Protein AF-A0A3B0JK10-F1 (afdb_monomer_lite)

Secondary structure (DSSP, 8-state):
--HHHHHHHHHHHHHHHHHHHHHS-GGG-HHHHHHHHHHHTT-----HHHHHHHHHHHHHHHHHHHHHHHHHHHHHHHHHHHHHHHHHHHIIIIISSSGGG-THHHHHHHHHHHHHHHHHHHHHHHHHTTS-HHHHHHHHHHHHHHHHHHHTTSTT-HHHHHHHHHHHHHHHHHHHHHHHHHHHHHTTHHHHHHHHHTT-S---HHHHHHHHHHHHHHHH-GGGGS-GGGGG-S-HHHHHHHHHHHHHHHHHHHHHHHHHHH-GGG--S-HHHH--S-HHHHHHHHHH-

Structure (mmCIF, N/CA/C/O backbone):
data_AF-A0A3B0JK10-F1
#
_entry.id   AF-A0A3B0JK10-F1
#
loop_
_atom_site.group_PDB
_atom_site.id
_atom_site.type_symbol
_atom_site.label_atom_id
_atom_site.label_alt_id
_atom_site.label_comp_id
_atom_site.label_asym_id
_atom_site.label_entity_id
_atom_site.label_seq_id
_atom_site.pdbx_PDB_ins_code
_atom_site.Cartn_x
_atom_site.Cartn_y
_atom_site.Cartn_z
_atom_site.occupancy
_atom_site.B_iso_or_equiv
_atom_site.auth_seq_id
_atom_site.auth_comp_id
_atom_site.auth_asym_id
_atom_site.auth_atom_id
_atom_site.pdbx_PDB_model_num
ATOM 1 N N . MET A 1 1 ? -22.246 41.462 41.207 1.00 49.06 1 MET A N 1
ATOM 2 C CA . MET A 1 1 ? -21.520 40.190 41.426 1.00 49.06 1 MET A CA 1
ATOM 3 C C . MET A 1 1 ? -21.422 39.296 40.184 1.00 49.06 1 MET A C 1
ATOM 5 O O . MET A 1 1 ? -20.502 38.501 40.142 1.00 49.06 1 MET A O 1
ATOM 9 N N . SER A 1 2 ? -22.276 39.442 39.158 1.00 54.69 2 SER A N 1
ATOM 10 C CA . SER A 1 2 ? -22.297 38.534 37.989 1.00 54.69 2 SER A CA 1
ATOM 11 C C . SER A 1 2 ? -21.191 38.748 36.936 1.00 54.69 2 SER A C 1
ATOM 13 O O . SER A 1 2 ? -20.886 37.831 36.192 1.00 54.69 2 SER A O 1
ATOM 15 N N . VAL A 1 3 ? -20.583 39.939 36.849 1.00 51.31 3 VAL A N 1
ATOM 16 C CA . VAL A 1 3 ? -19.670 40.301 35.735 1.00 51.31 3 VAL A CA 1
ATOM 17 C C . VAL A 1 3 ? -18.208 39.910 36.004 1.00 51.31 3 VAL A C 1
ATOM 19 O O . VAL A 1 3 ? -17.431 39.684 35.083 1.00 51.31 3 VAL A O 1
ATOM 22 N N . THR A 1 4 ? -17.811 39.814 37.274 1.00 49.91 4 THR A N 1
ATOM 23 C CA . THR A 1 4 ? -16.455 39.410 37.687 1.00 49.91 4 THR A CA 1
ATOM 24 C C . THR A 1 4 ? -16.237 37.899 37.642 1.00 49.91 4 THR A C 1
ATOM 26 O O . THR A 1 4 ? -15.095 37.462 37.562 1.00 49.91 4 THR A O 1
ATOM 29 N N . GLN A 1 5 ? -17.310 37.106 37.674 1.00 52.91 5 GLN A N 1
ATOM 30 C CA . GLN A 1 5 ? -17.244 35.643 37.639 1.00 52.91 5 GLN A CA 1
ATOM 31 C C . GLN A 1 5 ? -17.103 35.126 36.195 1.00 52.91 5 GLN A C 1
ATOM 33 O O . GLN A 1 5 ? -16.261 34.275 35.936 1.00 52.91 5 GLN A O 1
ATOM 38 N N . ASP A 1 6 ? -17.800 35.761 35.248 1.00 53.97 6 ASP A N 1
ATOM 39 C CA . ASP A 1 6 ? -17.765 35.452 33.808 1.00 53.97 6 ASP A CA 1
ATOM 40 C C . ASP A 1 6 ? -16.387 35.745 33.167 1.00 53.97 6 ASP A C 1
ATOM 42 O O . ASP A 1 6 ? -15.836 34.950 32.409 1.00 53.97 6 ASP A O 1
ATOM 46 N N . LYS A 1 7 ? -15.733 36.847 33.574 1.00 56.00 7 LYS A N 1
ATOM 47 C CA . LYS A 1 7 ? -14.361 37.169 33.126 1.00 56.00 7 LYS A CA 1
ATOM 48 C C . LYS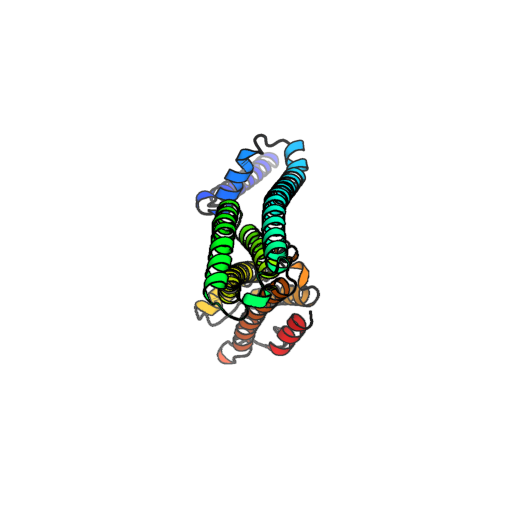 A 1 7 ? -13.311 36.167 33.611 1.00 56.00 7 LYS A C 1
ATOM 50 O O . LYS A 1 7 ? -12.331 35.935 32.909 1.00 56.00 7 LYS A O 1
ATOM 55 N N . ASN A 1 8 ? -13.505 35.594 34.798 1.00 59.00 8 ASN A N 1
ATOM 56 C CA . ASN A 1 8 ? -12.578 34.614 35.364 1.00 59.00 8 ASN A CA 1
ATOM 57 C C . ASN A 1 8 ? -12.701 33.257 34.657 1.00 59.00 8 ASN A C 1
ATOM 59 O O . ASN A 1 8 ? -11.689 32.601 34.429 1.00 59.00 8 ASN A O 1
ATOM 63 N N . GLU A 1 9 ? -13.913 32.861 34.261 1.00 65.81 9 GLU A N 1
ATOM 64 C CA . GLU A 1 9 ? -14.139 31.635 33.487 1.00 65.81 9 GLU A CA 1
ATOM 65 C C . GLU A 1 9 ? -13.559 31.725 32.072 1.00 65.81 9 GLU A C 1
ATOM 67 O O . GLU A 1 9 ? -12.925 30.777 31.606 1.00 65.81 9 GLU A O 1
ATOM 72 N N . ASP A 1 10 ? -13.702 32.869 31.396 1.00 64.38 10 ASP A N 1
ATOM 73 C CA . ASP A 1 10 ? -13.108 33.076 30.071 1.00 64.38 10 ASP A CA 1
ATOM 74 C C . ASP A 1 10 ? -11.574 33.113 30.124 1.00 64.38 10 ASP A C 1
ATOM 76 O O . ASP A 1 10 ? -10.906 32.529 29.264 1.00 64.38 10 ASP A O 1
ATOM 80 N N . GLN A 1 11 ? -11.006 33.739 31.158 1.00 71.88 11 GLN A N 1
ATOM 81 C CA . GLN A 1 11 ? -9.561 33.777 31.367 1.00 71.88 11 GLN A CA 1
ATOM 82 C C . GLN A 1 11 ? -9.004 32.374 31.639 1.00 71.88 11 GLN A C 1
ATOM 84 O O . GLN A 1 11 ? -8.006 31.986 31.034 1.00 71.88 11 GLN A O 1
ATOM 89 N N . ASP A 1 12 ? -9.696 31.571 32.446 1.00 76.19 12 ASP A N 1
ATOM 90 C CA . ASP A 1 12 ? -9.315 30.186 32.724 1.00 76.19 12 ASP A CA 1
ATOM 91 C C . ASP A 1 12 ? -9.493 29.280 31.484 1.00 76.19 12 ASP A C 1
ATOM 93 O O . ASP A 1 12 ? -8.664 28.414 31.193 1.00 76.19 12 ASP A O 1
ATOM 97 N N . ARG A 1 13 ? -10.512 29.531 30.649 1.00 75.12 13 ARG A N 1
ATOM 98 C CA . ARG A 1 13 ? -10.709 28.817 29.374 1.00 75.12 13 ARG A CA 1
ATOM 99 C C . ARG A 1 13 ? -9.608 29.126 28.358 1.00 75.12 13 ARG A C 1
ATOM 101 O O . ARG A 1 13 ? -9.176 28.222 27.636 1.00 75.12 13 ARG A O 1
ATOM 108 N N . ILE A 1 14 ? -9.153 30.378 28.292 1.00 78.62 14 ILE A N 1
ATOM 109 C CA . ILE A 1 14 ? -8.019 30.785 27.452 1.00 78.62 14 ILE A CA 1
ATOM 110 C C . ILE A 1 14 ? -6.730 30.160 27.984 1.00 78.62 14 ILE A C 1
ATOM 112 O O . ILE A 1 14 ? -6.007 29.545 27.203 1.00 78.62 14 ILE A O 1
ATOM 116 N N . GLN A 1 15 ? -6.487 30.216 29.296 1.00 77.19 15 GLN A N 1
ATOM 117 C CA . GLN A 1 15 ? -5.298 29.637 29.924 1.00 77.19 15 GLN A CA 1
ATOM 118 C C . GLN A 1 15 ? -5.185 28.131 29.644 1.00 77.19 15 GLN A C 1
ATOM 120 O O . GLN A 1 15 ? -4.131 27.650 29.236 1.00 77.19 15 GLN A O 1
ATOM 125 N N . ARG A 1 16 ? -6.295 27.388 29.761 1.00 75.94 16 ARG A N 1
ATOM 126 C CA . ARG A 1 16 ? -6.345 25.953 29.432 1.00 75.94 16 ARG A CA 1
ATOM 127 C C . ARG A 1 16 ? -6.085 25.678 27.953 1.00 75.94 16 ARG A C 1
ATOM 129 O O . ARG A 1 16 ? -5.409 24.708 27.632 1.00 75.94 16 ARG A O 1
ATOM 136 N N . ARG A 1 17 ? -6.602 26.509 27.038 1.00 70.44 17 ARG A N 1
ATOM 137 C CA . ARG A 1 17 ? -6.331 26.366 25.594 1.00 70.44 17 ARG A CA 1
ATOM 138 C C . ARG A 1 17 ? -4.876 26.670 25.258 1.00 70.44 17 ARG A C 1
ATOM 140 O O . ARG A 1 17 ? -4.293 25.940 24.470 1.00 70.44 17 ARG A O 1
ATOM 147 N N . VAL A 1 18 ? -4.296 27.703 25.866 1.00 73.62 18 VAL A N 1
ATOM 148 C CA . VAL A 1 18 ? -2.887 28.074 25.683 1.00 73.62 18 VAL A CA 1
ATOM 149 C C . VAL A 1 18 ? -1.972 26.980 26.224 1.00 73.62 18 VAL A 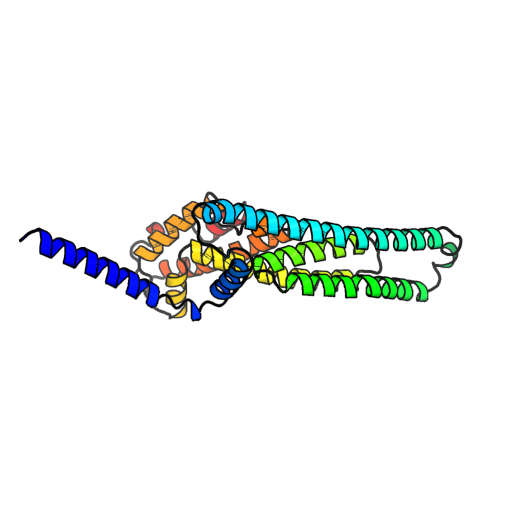C 1
ATOM 151 O O . VAL A 1 18 ? -1.100 26.530 25.492 1.00 73.62 18 VAL A O 1
ATOM 154 N N . ASN A 1 19 ? -2.223 26.475 27.434 1.00 74.50 19 ASN A N 1
ATOM 155 C CA . ASN A 1 19 ? -1.450 25.365 27.997 1.00 74.50 19 ASN A CA 1
ATOM 156 C C . ASN A 1 19 ? -1.573 24.104 27.140 1.00 74.50 19 ASN A C 1
ATOM 158 O O . ASN A 1 19 ? -0.565 23.487 26.834 1.00 74.50 19 ASN A O 1
ATOM 162 N N . LYS A 1 20 ? -2.774 23.783 26.647 1.00 73.19 20 LYS A N 1
ATOM 163 C CA . LYS A 1 20 ? -2.975 22.644 25.743 1.00 73.19 20 LYS A CA 1
ATOM 164 C C . LYS A 1 20 ? -2.231 22.806 24.414 1.00 73.19 20 LYS A C 1
ATOM 166 O O . LYS A 1 20 ? -1.740 21.823 23.881 1.00 73.19 20 LYS A O 1
ATOM 171 N N . ILE A 1 21 ? -2.139 24.031 23.890 1.00 66.44 21 ILE A N 1
ATOM 172 C CA . ILE A 1 21 ? -1.367 24.341 22.678 1.00 66.44 21 ILE A CA 1
ATOM 173 C C . ILE A 1 21 ? 0.138 24.221 22.953 1.00 66.44 21 ILE A C 1
ATOM 175 O O . ILE A 1 21 ? 0.834 23.613 22.148 1.00 66.44 21 ILE A O 1
ATOM 179 N N . LEU A 1 22 ? 0.622 24.728 24.090 1.00 60.81 22 LEU A N 1
ATOM 180 C CA . LEU A 1 22 ? 2.026 24.637 24.514 1.00 60.81 22 LEU A CA 1
ATOM 181 C C . LEU A 1 22 ? 2.457 23.198 24.854 1.00 60.81 22 LEU A C 1
ATOM 183 O O . LEU A 1 22 ? 3.610 22.839 24.645 1.00 60.81 22 LEU A O 1
ATOM 187 N N . GLU A 1 23 ? 1.536 22.365 25.343 1.00 65.94 23 GLU A N 1
ATOM 188 C CA . GLU A 1 23 ? 1.738 20.927 25.576 1.00 65.94 23 GLU A CA 1
ATOM 189 C C . GLU A 1 23 ? 1.726 20.107 24.277 1.00 65.94 23 GLU A C 1
ATOM 191 O O . GLU A 1 23 ? 2.206 18.970 24.262 1.00 65.94 23 GLU A O 1
ATOM 196 N N . THR A 1 24 ? 1.219 20.666 23.170 1.00 63.12 24 THR A N 1
ATOM 197 C CA . THR A 1 24 ? 1.371 20.054 21.845 1.00 63.12 24 THR A CA 1
ATOM 198 C C . THR A 1 24 ? 2.846 20.137 21.477 1.00 63.12 24 THR A C 1
ATOM 200 O O . THR A 1 24 ? 3.344 21.188 21.079 1.00 63.12 24 THR A O 1
ATOM 203 N N . ARG A 1 25 ? 3.569 19.027 21.637 1.00 60.28 25 ARG A N 1
ATOM 204 C CA . ARG A 1 25 ? 4.996 18.903 21.311 1.00 60.28 25 ARG A CA 1
ATOM 205 C C . ARG A 1 25 ? 5.210 18.909 19.790 1.00 60.28 25 ARG A C 1
ATOM 207 O O . ARG A 1 25 ? 5.678 17.925 19.223 1.00 60.28 25 ARG A O 1
ATOM 214 N N . LEU A 1 26 ? 4.873 20.018 19.133 1.00 57.88 26 LEU A N 1
ATOM 215 C CA . LEU A 1 26 ? 5.039 20.240 17.691 1.00 57.88 26 LEU A CA 1
ATOM 216 C C . LEU A 1 26 ? 6.506 20.099 17.255 1.00 57.88 26 LEU A C 1
ATOM 218 O O . LEU A 1 26 ? 6.782 19.759 16.116 1.00 57.88 26 LEU A O 1
ATOM 222 N N . GLU A 1 27 ? 7.445 20.302 18.180 1.00 60.62 27 GLU A N 1
ATOM 223 C CA . GLU A 1 27 ? 8.883 20.112 17.965 1.00 60.62 27 GLU A CA 1
ATOM 224 C C . GLU A 1 27 ? 9.296 18.634 17.850 1.00 60.62 27 GLU A C 1
ATOM 226 O O . GLU A 1 27 ? 10.363 18.334 17.324 1.00 60.62 27 GLU A O 1
ATOM 231 N N . SER A 1 28 ? 8.476 17.705 18.357 1.00 61.19 28 SER A N 1
ATOM 232 C CA . SER A 1 28 ? 8.766 16.262 18.318 1.00 61.19 28 SER A CA 1
ATOM 233 C C . SER A 1 28 ? 8.169 15.544 17.109 1.00 61.19 28 SER A C 1
ATOM 235 O O . SER A 1 28 ? 8.511 14.390 16.863 1.00 61.19 28 SER A O 1
ATOM 237 N N . ASP A 1 29 ? 7.299 16.221 16.359 1.00 71.81 29 ASP A N 1
ATOM 238 C CA . ASP A 1 29 ? 6.626 15.674 15.188 1.00 71.81 29 ASP A CA 1
ATOM 239 C C . ASP A 1 29 ? 7.340 16.146 13.915 1.00 71.81 29 ASP A C 1
ATOM 241 O O . ASP A 1 29 ? 7.148 17.266 13.428 1.00 71.81 29 ASP A O 1
ATOM 245 N N . LYS A 1 30 ? 8.223 15.279 13.412 1.00 72.56 30 LYS A N 1
ATOM 246 C CA . LYS A 1 30 ? 9.047 15.542 12.231 1.00 72.56 30 LYS A CA 1
ATOM 247 C C . LYS A 1 30 ? 8.202 15.767 10.975 1.00 72.56 30 LYS A C 1
ATOM 249 O O . LYS A 1 30 ? 8.533 16.656 10.195 1.00 72.56 30 LYS A O 1
ATOM 254 N N . ASP A 1 31 ? 7.096 15.046 10.827 1.00 67.94 31 ASP A N 1
ATOM 255 C CA . ASP A 1 31 ? 6.223 15.155 9.659 1.00 67.94 31 ASP A CA 1
ATOM 256 C C . ASP A 1 31 ? 5.470 16.488 9.668 1.00 67.94 31 ASP A C 1
ATOM 258 O O . ASP A 1 31 ? 5.374 17.167 8.644 1.00 67.94 31 ASP A O 1
ATOM 262 N N . THR A 1 32 ? 5.014 16.930 10.845 1.00 71.56 32 THR A N 1
ATOM 263 C CA . THR A 1 32 ? 4.404 18.257 11.011 1.00 71.56 32 THR A CA 1
ATOM 264 C C . THR A 1 32 ? 5.410 19.381 10.744 1.00 71.56 32 THR A C 1
ATOM 266 O O . THR A 1 32 ? 5.066 20.373 10.098 1.00 71.56 32 THR A O 1
ATOM 269 N N . LEU A 1 33 ? 6.662 19.240 11.188 1.00 76.69 33 LEU A N 1
ATOM 270 C CA . LEU A 1 33 ? 7.723 20.216 10.914 1.00 76.69 33 LEU A CA 1
ATOM 271 C C . LEU A 1 33 ? 8.087 20.287 9.429 1.00 76.69 33 LEU A C 1
ATOM 273 O O . LEU A 1 33 ? 8.224 21.385 8.887 1.00 76.69 33 LEU A O 1
ATOM 277 N N . ASP A 1 34 ? 8.209 19.144 8.759 1.00 74.25 34 ASP A N 1
ATOM 278 C CA . ASP A 1 34 ? 8.523 19.083 7.332 1.00 74.25 34 ASP A CA 1
ATOM 279 C C . ASP A 1 34 ? 7.347 19.621 6.489 1.00 74.25 34 ASP A C 1
ATOM 281 O O . ASP A 1 34 ? 7.559 20.411 5.563 1.00 74.25 34 ASP A O 1
ATOM 285 N N . ALA A 1 35 ? 6.097 19.341 6.884 1.00 74.81 35 ALA A N 1
ATOM 286 C CA . ALA A 1 35 ? 4.905 19.942 6.283 1.00 74.81 35 ALA A CA 1
ATOM 287 C C . ALA A 1 35 ? 4.859 21.468 6.472 1.00 74.81 35 ALA A C 1
ATOM 289 O O . ALA A 1 35 ? 4.559 22.198 5.525 1.00 74.81 35 ALA A O 1
ATOM 290 N N . LEU A 1 36 ? 5.189 21.974 7.666 1.00 77.12 36 LEU A N 1
ATOM 291 C CA . LEU A 1 36 ? 5.248 23.412 7.954 1.00 77.12 36 LEU A CA 1
ATOM 292 C C . LEU A 1 36 ? 6.388 24.109 7.201 1.00 77.12 36 LEU A C 1
ATOM 294 O O . LEU A 1 36 ? 6.189 25.219 6.705 1.00 77.12 36 LEU A O 1
ATOM 298 N N . ASN A 1 37 ? 7.547 23.464 7.055 1.00 77.94 37 ASN A N 1
ATOM 299 C CA . ASN A 1 37 ? 8.653 23.956 6.229 1.00 77.94 37 ASN A CA 1
ATOM 300 C C . ASN A 1 37 ? 8.262 24.019 4.746 1.00 77.94 37 ASN A C 1
ATOM 302 O O . ASN A 1 37 ? 8.515 25.025 4.076 1.00 77.94 37 ASN A O 1
ATOM 306 N N . GLY A 1 38 ? 7.579 22.989 4.243 1.00 76.88 38 GLY A N 1
ATOM 307 C CA . GLY A 1 38 ? 7.014 22.979 2.898 1.00 76.88 38 GLY A CA 1
ATOM 308 C C . GLY A 1 38 ? 6.006 24.111 2.697 1.00 76.88 38 GLY A C 1
ATOM 309 O O . GLY A 1 38 ? 6.133 24.881 1.741 1.00 76.88 38 GLY A O 1
ATOM 310 N N . LEU A 1 39 ? 5.058 24.273 3.628 1.00 79.25 39 LEU A N 1
ATOM 311 C CA . LEU A 1 39 ? 4.044 25.331 3.594 1.00 79.25 39 LEU A CA 1
ATOM 312 C C . LEU A 1 39 ? 4.678 26.725 3.640 1.00 79.25 39 LEU A C 1
ATOM 314 O O . LEU A 1 39 ? 4.300 27.597 2.866 1.00 79.25 39 LEU A O 1
ATOM 318 N N . SER A 1 40 ? 5.680 26.921 4.498 1.00 81.25 40 SER A N 1
ATOM 319 C CA . SER A 1 40 ? 6.431 28.173 4.677 1.00 81.25 40 SER A CA 1
ATOM 320 C C . SER A 1 40 ? 7.043 28.696 3.372 1.00 81.25 40 SER A C 1
ATOM 322 O O . SER A 1 40 ? 7.093 29.908 3.140 1.00 81.25 40 SER A O 1
ATOM 324 N N . SER A 1 41 ? 7.437 27.797 2.463 1.00 79.56 41 SER A N 1
ATOM 325 C CA . SER A 1 41 ? 8.026 28.189 1.178 1.00 79.56 41 SER A CA 1
ATOM 326 C C . SER A 1 41 ? 7.073 28.993 0.276 1.00 79.56 41 SER A C 1
ATOM 328 O O . SER A 1 41 ? 7.545 29.782 -0.548 1.00 79.56 41 SER A O 1
ATOM 330 N N . PHE A 1 42 ? 5.750 28.855 0.440 1.00 74.88 42 PHE A N 1
ATOM 331 C CA . PHE A 1 42 ? 4.752 29.498 -0.430 1.00 74.88 42 PHE A CA 1
ATOM 332 C C . PHE A 1 42 ? 3.591 30.182 0.313 1.00 74.88 42 PHE A C 1
ATOM 334 O O . PHE A 1 42 ? 3.011 31.138 -0.199 1.00 74.88 42 PHE A O 1
ATOM 341 N N . PHE A 1 43 ? 3.279 29.766 1.537 1.00 78.62 43 PHE A N 1
ATOM 342 C CA . PHE A 1 43 ? 2.251 30.347 2.394 1.00 78.62 43 PHE A CA 1
ATOM 343 C C . PHE A 1 43 ? 2.869 31.351 3.378 1.00 78.62 43 PHE A C 1
ATOM 345 O O . PHE A 1 43 ? 3.003 31.089 4.571 1.00 78.62 43 PHE A O 1
ATOM 352 N N . LYS A 1 44 ? 3.275 32.519 2.864 1.00 82.75 44 LYS A N 1
ATOM 353 C CA . LYS A 1 44 ? 3.984 33.541 3.661 1.00 82.75 44 LYS A CA 1
ATOM 354 C C . LYS A 1 44 ? 3.075 34.405 4.539 1.00 82.75 44 LYS A C 1
ATOM 356 O O . LYS A 1 44 ? 3.535 34.958 5.531 1.00 82.75 44 LYS A O 1
ATOM 361 N N . GLU A 1 45 ? 1.793 34.520 4.192 1.00 82.25 45 GLU A N 1
ATOM 362 C CA . GLU A 1 45 ? 0.843 35.389 4.895 1.00 82.25 45 GLU A CA 1
ATOM 363 C C . GLU A 1 45 ? -0.451 34.652 5.254 1.00 82.25 45 GLU A C 1
ATOM 365 O O . GLU A 1 45 ? -1.159 34.137 4.383 1.00 82.25 45 GLU A O 1
ATOM 370 N N . ASN A 1 46 ? -0.812 34.667 6.540 1.00 81.31 46 ASN A N 1
ATOM 371 C CA . ASN A 1 46 ? -2.028 34.036 7.055 1.00 81.31 46 ASN A CA 1
ATOM 372 C C . ASN A 1 46 ? -3.260 34.947 6.905 1.00 81.31 46 ASN A C 1
ATOM 374 O O . ASN A 1 46 ? -3.843 35.424 7.880 1.00 81.31 46 ASN A O 1
ATOM 378 N N . THR A 1 47 ? -3.668 35.201 5.662 1.00 85.75 47 THR A N 1
ATOM 379 C CA . THR A 1 47 ? -4.897 35.946 5.357 1.00 85.75 47 THR A CA 1
ATOM 380 C C . THR A 1 47 ? -6.088 35.001 5.161 1.00 85.75 47 THR A C 1
ATOM 382 O O . THR A 1 47 ? -5.944 33.800 4.925 1.00 85.75 47 THR A O 1
ATOM 385 N N . LEU A 1 48 ? -7.310 35.530 5.274 1.00 70.00 48 LEU A N 1
ATOM 386 C CA . LEU A 1 48 ? -8.547 34.768 5.037 1.00 70.00 48 LEU A CA 1
ATOM 387 C C . LEU A 1 48 ? -8.629 34.266 3.580 1.00 70.00 48 LEU A C 1
ATOM 389 O O . LEU A 1 48 ? -9.070 33.145 3.331 1.00 70.00 48 LEU A O 1
ATOM 393 N N . GLN A 1 49 ? -8.135 35.073 2.638 1.00 74.75 49 GLN A N 1
ATOM 394 C CA . GLN A 1 49 ? -8.050 34.738 1.217 1.00 74.75 49 GLN A CA 1
ATOM 395 C C . GLN A 1 49 ? -7.012 33.639 0.951 1.00 74.75 49 GLN A C 1
ATOM 397 O O . GLN A 1 49 ? -7.320 32.662 0.273 1.00 74.75 49 GLN A O 1
ATOM 402 N N . ASN A 1 50 ? -5.816 33.736 1.542 1.00 77.06 50 ASN A N 1
ATOM 403 C CA . ASN A 1 50 ? -4.778 32.718 1.374 1.00 77.06 50 ASN A CA 1
ATOM 404 C C . ASN A 1 50 ? -5.217 31.377 1.965 1.00 77.06 50 ASN A C 1
ATOM 406 O O . ASN A 1 50 ? -5.038 30.351 1.321 1.00 77.06 50 ASN A O 1
ATOM 410 N N . ARG A 1 51 ? -5.870 31.365 3.136 1.00 79.00 51 ARG A N 1
ATOM 411 C CA . ARG A 1 51 ? -6.428 30.129 3.717 1.00 79.00 51 ARG A CA 1
ATOM 412 C C . ARG A 1 51 ? -7.470 29.467 2.818 1.00 79.00 51 ARG A C 1
ATOM 414 O O . ARG A 1 51 ? -7.468 28.248 2.693 1.00 79.00 51 ARG A O 1
ATOM 421 N N . ARG A 1 52 ? -8.339 30.256 2.176 1.00 76.00 52 ARG A N 1
ATOM 422 C CA . ARG A 1 52 ? -9.327 29.745 1.209 1.00 76.00 52 ARG A CA 1
ATOM 423 C C . ARG A 1 52 ? -8.671 29.147 -0.036 1.00 76.00 52 ARG A C 1
ATOM 425 O O . ARG A 1 52 ? -9.159 28.146 -0.547 1.00 76.00 52 ARG A O 1
ATOM 432 N N . ASN A 1 53 ? -7.563 29.730 -0.486 1.00 76.19 53 ASN A N 1
ATOM 433 C CA . ASN A 1 53 ? -6.875 29.321 -1.711 1.00 76.19 53 ASN A CA 1
ATOM 434 C C . ASN A 1 53 ? -5.774 28.273 -1.481 1.00 76.19 53 ASN A C 1
ATOM 436 O O . ASN A 1 53 ? -5.296 27.688 -2.447 1.00 76.19 53 ASN A O 1
ATOM 440 N N . LEU A 1 54 ? -5.386 28.012 -0.228 1.00 78.44 54 LEU A N 1
ATOM 441 C CA . LEU A 1 54 ? -4.282 27.121 0.138 1.00 78.44 54 LEU A CA 1
ATOM 442 C C . LEU A 1 54 ? -4.452 25.719 -0.453 1.00 78.44 54 LEU A C 1
ATOM 444 O O . LEU A 1 54 ? -3.531 25.199 -1.074 1.00 78.44 54 LEU A O 1
ATOM 448 N N . ARG A 1 55 ? -5.652 25.143 -0.329 1.00 75.69 55 ARG A N 1
ATOM 449 C CA . ARG A 1 55 ? -5.972 23.837 -0.915 1.00 75.69 55 ARG A CA 1
ATOM 450 C C . ARG A 1 55 ? -5.766 23.827 -2.432 1.00 75.69 55 ARG A C 1
ATOM 452 O O . ARG A 1 55 ? -5.076 22.955 -2.942 1.00 75.69 55 ARG A O 1
ATOM 459 N N . SER A 1 56 ? -6.303 24.827 -3.131 1.00 73.62 56 SER A N 1
ATOM 460 C CA . SER A 1 56 ? -6.172 24.942 -4.588 1.00 73.62 56 SER A CA 1
ATOM 461 C C . SER A 1 56 ? -4.718 25.147 -5.026 1.00 73.62 56 SER A C 1
ATOM 463 O O . SER A 1 56 ? -4.304 24.590 -6.035 1.00 73.62 56 SER A O 1
ATOM 465 N N . GLN A 1 57 ? -3.918 25.897 -4.261 1.00 72.94 57 GLN A N 1
ATOM 466 C CA . GLN A 1 57 ? -2.492 26.080 -4.548 1.00 72.94 57 GLN A CA 1
ATOM 467 C C . GLN A 1 57 ? -1.677 24.801 -4.329 1.00 72.94 57 GLN A C 1
ATOM 469 O O . GLN A 1 57 ? -0.788 24.511 -5.127 1.00 72.94 57 GLN A O 1
ATOM 474 N N . ILE A 1 58 ? -1.986 24.029 -3.282 1.00 72.50 58 ILE A N 1
ATOM 475 C CA . ILE A 1 58 ? -1.374 22.715 -3.038 1.00 72.50 58 ILE A CA 1
ATOM 476 C C . ILE A 1 58 ? -1.725 21.755 -4.183 1.00 72.50 58 ILE A C 1
ATOM 478 O O . ILE A 1 58 ? -0.828 21.143 -4.761 1.00 72.50 58 ILE A O 1
ATOM 482 N N . GLU A 1 59 ? -3.003 21.684 -4.567 1.00 66.69 59 GLU A N 1
ATOM 483 C CA . GLU A 1 59 ? -3.479 20.860 -5.686 1.00 66.69 59 GLU A CA 1
ATOM 484 C C . GLU A 1 59 ? -2.814 21.275 -7.014 1.00 66.69 59 GLU A C 1
ATOM 486 O O . GLU A 1 59 ? -2.264 20.430 -7.715 1.00 66.69 59 GLU A O 1
ATOM 491 N N . HIS A 1 60 ? -2.753 22.573 -7.331 1.00 70.00 60 HIS A N 1
ATOM 492 C CA . HIS A 1 60 ? -2.109 23.080 -8.550 1.00 70.00 60 HIS A CA 1
ATOM 493 C C . HIS A 1 60 ? -0.604 22.786 -8.586 1.00 70.00 60 HIS A C 1
ATOM 495 O O . HIS A 1 60 ? -0.035 22.526 -9.644 1.00 70.00 60 HIS A O 1
ATOM 501 N N . ARG A 1 61 ? 0.072 22.827 -7.435 1.00 63.62 61 ARG A N 1
ATOM 502 C CA . ARG A 1 61 ? 1.499 22.504 -7.352 1.00 63.62 61 ARG A CA 1
ATOM 503 C C . ARG A 1 61 ? 1.746 21.005 -7.509 1.00 63.62 61 ARG A C 1
ATOM 505 O O . ARG A 1 61 ? 2.683 20.638 -8.207 1.00 63.62 61 ARG A O 1
ATOM 512 N N . SER A 1 62 ? 0.895 20.161 -6.924 1.00 54.31 62 SER A N 1
ATOM 513 C CA . SER A 1 62 ? 0.933 18.708 -7.129 1.00 54.31 62 SER A CA 1
ATOM 514 C C . SER A 1 62 ? 0.721 18.353 -8.607 1.00 54.31 62 SER A C 1
ATOM 516 O O . SER A 1 62 ? 1.528 17.631 -9.192 1.00 54.31 62 SER A O 1
ATOM 518 N N . VAL A 1 63 ? -0.279 18.960 -9.258 1.00 56.84 63 VAL A N 1
ATOM 519 C CA . VAL A 1 63 ? -0.512 18.812 -10.704 1.00 56.84 63 VAL A CA 1
ATOM 520 C C . VAL A 1 63 ? 0.681 19.312 -11.520 1.00 56.84 63 VAL A C 1
ATOM 522 O O . VAL A 1 63 ? 1.133 18.607 -12.413 1.00 56.84 63 VAL A O 1
ATOM 525 N N . GLY A 1 64 ? 1.254 20.471 -11.188 1.00 55.12 64 GLY A N 1
ATOM 526 C CA . GLY A 1 64 ? 2.417 21.012 -11.897 1.00 55.12 64 GLY A CA 1
ATOM 527 C C . GLY A 1 64 ? 3.673 20.140 -11.776 1.00 55.12 64 GLY A C 1
ATOM 528 O O . GLY A 1 64 ? 4.432 20.013 -12.734 1.00 55.12 64 GLY A O 1
ATOM 529 N N . ILE A 1 65 ? 3.892 19.495 -10.626 1.00 50.84 65 ILE A N 1
ATOM 530 C CA . ILE A 1 65 ? 4.971 18.510 -10.459 1.00 50.84 65 ILE A CA 1
ATOM 531 C C . ILE A 1 65 ? 4.705 17.289 -11.349 1.00 50.84 65 ILE A C 1
ATOM 533 O O . ILE A 1 65 ? 5.610 16.855 -12.060 1.00 50.84 65 ILE A O 1
ATOM 537 N N . ASN A 1 66 ? 3.464 16.798 -11.389 1.00 50.53 66 ASN A N 1
ATOM 538 C CA . ASN A 1 66 ? 3.066 15.680 -12.248 1.00 50.53 66 ASN A CA 1
ATOM 539 C C . ASN A 1 66 ? 3.183 16.011 -13.748 1.00 50.53 66 ASN A C 1
ATOM 541 O O . ASN A 1 66 ? 3.603 15.162 -14.532 1.00 50.53 66 ASN A O 1
ATOM 545 N N . GLU A 1 67 ? 2.866 17.239 -14.164 1.00 54.78 67 GLU A N 1
ATOM 546 C CA . GLU A 1 67 ? 3.032 17.703 -15.549 1.00 54.78 67 GLU A CA 1
ATOM 547 C C . GLU A 1 67 ? 4.506 17.815 -15.944 1.00 54.78 67 GLU A C 1
ATOM 549 O O . GLU A 1 67 ? 4.900 17.346 -17.014 1.00 54.78 67 GLU A O 1
ATOM 554 N N . ASN A 1 68 ? 5.337 18.390 -15.073 1.00 51.97 68 ASN A N 1
ATOM 555 C CA . ASN A 1 68 ? 6.779 18.474 -15.299 1.00 51.97 68 ASN A CA 1
ATOM 556 C C . ASN A 1 68 ? 7.411 17.080 -15.361 1.00 51.97 68 ASN A C 1
ATOM 558 O O . ASN A 1 68 ? 8.252 16.824 -16.224 1.00 51.97 68 ASN A O 1
ATOM 562 N N . PHE A 1 69 ? 6.953 16.164 -14.507 1.00 57.88 69 PHE A N 1
ATOM 563 C CA . PHE A 1 69 ? 7.349 14.764 -14.537 1.00 57.88 69 PHE A CA 1
ATOM 564 C C . PHE A 1 69 ? 6.957 14.084 -15.856 1.00 57.88 69 PHE A C 1
ATOM 566 O O . PHE A 1 69 ? 7.812 13.507 -16.525 1.00 57.88 69 PHE A O 1
ATOM 573 N N . LEU A 1 70 ? 5.696 14.205 -16.283 1.00 52.38 70 LEU A N 1
ATOM 574 C CA . LEU A 1 70 ? 5.222 13.651 -17.556 1.00 52.38 70 LEU A CA 1
ATOM 575 C C . LEU A 1 70 ? 5.990 14.215 -18.754 1.00 52.38 70 LEU A C 1
ATOM 577 O O . LEU A 1 70 ? 6.217 13.500 -19.731 1.00 52.38 70 LEU A O 1
ATOM 581 N N . LYS A 1 71 ? 6.393 15.487 -18.693 1.00 60.06 71 LYS A N 1
ATOM 582 C CA . LYS A 1 71 ? 7.178 16.134 -19.743 1.00 60.06 71 LYS A CA 1
ATOM 583 C C . LYS A 1 71 ? 8.604 15.584 -19.807 1.00 60.06 71 LYS A C 1
ATOM 585 O O . LYS A 1 71 ? 9.018 15.151 -20.879 1.00 60.06 71 LYS A O 1
ATOM 590 N N . ALA A 1 72 ? 9.309 15.537 -18.677 1.00 50.38 72 ALA A N 1
ATOM 591 C CA . ALA A 1 72 ? 10.653 14.962 -18.606 1.00 50.38 72 ALA A CA 1
ATOM 592 C C . ALA A 1 72 ? 10.649 13.480 -19.022 1.00 50.38 72 ALA A C 1
ATOM 594 O O . ALA A 1 72 ? 11.477 13.040 -19.816 1.00 50.38 72 ALA A O 1
ATOM 595 N N . PHE A 1 73 ? 9.649 12.718 -18.572 1.00 57.22 73 PHE A N 1
ATOM 596 C CA . PHE A 1 73 ? 9.494 11.314 -18.938 1.00 57.22 73 PHE A CA 1
ATOM 597 C C . PHE A 1 73 ? 9.171 11.123 -20.428 1.00 57.22 73 PHE A C 1
ATOM 599 O O . PHE A 1 73 ? 9.673 10.194 -21.057 1.00 57.22 73 PHE A O 1
ATOM 606 N N . ARG A 1 74 ? 8.380 12.021 -21.034 1.00 60.44 74 ARG A N 1
ATOM 607 C CA . ARG A 1 74 ? 8.099 11.996 -22.477 1.00 60.44 74 ARG A CA 1
ATOM 608 C C . ARG A 1 74 ? 9.363 12.202 -23.309 1.00 60.44 74 ARG A C 1
ATOM 610 O O . ARG A 1 74 ? 9.513 11.529 -24.321 1.00 60.44 74 ARG A O 1
ATOM 617 N N . GLU A 1 75 ? 10.257 13.096 -22.899 1.00 55.75 75 GLU A N 1
ATOM 618 C CA . GLU A 1 75 ? 11.534 13.326 -23.592 1.00 55.75 75 GLU A CA 1
ATOM 619 C C . GLU A 1 75 ? 12.422 12.073 -23.559 1.00 55.75 75 GLU A C 1
ATOM 621 O O . GLU A 1 75 ? 12.974 11.672 -24.583 1.00 55.75 75 GLU A O 1
ATOM 626 N N . VAL A 1 76 ? 12.470 11.383 -22.418 1.00 53.59 76 VAL A N 1
ATOM 627 C CA . VAL A 1 76 ? 13.210 10.120 -22.272 1.00 53.59 76 VAL A CA 1
ATOM 628 C C . VAL A 1 76 ? 12.575 8.996 -23.090 1.00 53.59 76 VAL A C 1
ATOM 630 O O . VAL A 1 76 ? 13.283 8.261 -23.773 1.00 53.59 76 VAL A O 1
ATOM 633 N N . LYS A 1 77 ? 11.242 8.899 -23.091 1.00 58.72 77 LYS A N 1
ATOM 634 C CA . LYS A 1 77 ? 10.489 7.936 -23.903 1.00 58.72 77 LYS A CA 1
ATOM 635 C C . LYS A 1 77 ? 10.717 8.151 -25.400 1.00 58.72 77 LYS A C 1
ATOM 637 O O . LYS A 1 77 ? 10.906 7.184 -26.119 1.00 58.72 77 LYS A O 1
ATOM 642 N N . LEU A 1 78 ? 10.761 9.402 -25.863 1.00 62.12 78 LEU A N 1
ATOM 643 C CA . LEU A 1 78 ? 11.087 9.729 -27.257 1.00 62.12 78 LEU A CA 1
ATOM 644 C C . LEU A 1 78 ? 12.529 9.352 -27.619 1.00 62.12 78 LEU A C 1
ATOM 646 O O . LEU A 1 78 ? 12.765 8.853 -28.714 1.00 62.12 78 LEU A O 1
ATOM 650 N N . SER A 1 79 ? 13.479 9.564 -26.705 1.00 50.22 79 SER A N 1
ATOM 651 C CA . SER A 1 79 ? 14.869 9.137 -26.894 1.00 50.22 79 SER A CA 1
ATOM 652 C C . SER A 1 79 ? 14.982 7.610 -26.969 1.00 50.22 79 SER A C 1
ATOM 654 O O . SER A 1 79 ? 15.642 7.078 -27.855 1.00 50.22 79 SER A O 1
ATOM 656 N N . LEU A 1 80 ? 14.272 6.890 -26.095 1.00 52.09 80 LEU A N 1
ATOM 657 C CA . LEU A 1 80 ? 14.227 5.430 -26.110 1.00 52.09 80 LEU A CA 1
ATOM 658 C C . LEU A 1 80 ? 13.548 4.891 -27.373 1.00 52.09 80 LEU A C 1
ATOM 660 O O . LEU A 1 80 ? 14.086 3.976 -27.982 1.00 52.09 80 LEU A O 1
ATOM 664 N N . ASP A 1 81 ? 12.421 5.470 -27.790 1.00 60.97 81 ASP A N 1
ATOM 665 C CA . ASP A 1 81 ? 11.737 5.110 -29.037 1.00 60.97 81 ASP A CA 1
ATOM 666 C C . ASP A 1 81 ? 12.659 5.325 -30.249 1.00 60.97 81 ASP A C 1
ATOM 668 O O . ASP A 1 81 ? 12.660 4.504 -31.159 1.00 60.97 81 ASP A O 1
ATOM 672 N N . ALA A 1 82 ? 13.470 6.391 -30.256 1.00 62.44 82 ALA A N 1
ATOM 673 C CA . ALA A 1 82 ? 14.460 6.635 -31.304 1.00 62.44 82 ALA A CA 1
ATOM 674 C C . ALA A 1 82 ? 15.566 5.571 -31.301 1.00 62.44 82 ALA A C 1
ATOM 676 O O . ALA A 1 82 ? 15.864 5.016 -32.350 1.00 62.44 82 ALA A O 1
ATOM 677 N N . VAL A 1 83 ? 16.108 5.209 -30.132 1.00 52.22 83 VAL A N 1
ATOM 678 C CA . VAL A 1 83 ? 17.100 4.124 -30.029 1.00 52.22 83 VAL A CA 1
ATOM 679 C C . VAL A 1 83 ? 16.495 2.769 -30.410 1.00 52.22 83 VAL A C 1
ATOM 681 O O . VAL A 1 83 ? 17.153 1.980 -31.077 1.00 52.22 83 VAL A O 1
ATOM 684 N N . CYS A 1 84 ? 15.246 2.488 -30.038 1.00 52.84 84 CYS A N 1
ATOM 685 C CA . CYS A 1 84 ? 14.553 1.261 -30.436 1.00 52.84 84 CYS A CA 1
ATOM 686 C C . CYS A 1 84 ? 14.288 1.241 -31.945 1.00 52.84 84 CYS A C 1
ATOM 688 O O . CYS A 1 84 ? 14.530 0.225 -32.583 1.00 52.84 84 CYS A O 1
ATOM 690 N N . ALA A 1 85 ? 13.889 2.370 -32.536 1.00 60.62 85 ALA A N 1
ATOM 691 C CA . ALA A 1 85 ? 13.727 2.500 -33.980 1.00 60.62 85 ALA A CA 1
ATOM 692 C C . ALA A 1 85 ? 15.063 2.357 -34.727 1.00 60.62 85 ALA A C 1
ATOM 694 O O . ALA A 1 85 ? 15.100 1.727 -35.784 1.00 60.62 85 ALA A O 1
ATOM 695 N N . ASP A 1 86 ? 16.157 2.887 -34.172 1.00 54.84 86 ASP A N 1
ATOM 696 C CA . ASP A 1 86 ? 17.518 2.712 -34.689 1.00 54.84 86 ASP A CA 1
ATOM 697 C C . ASP A 1 86 ? 17.948 1.236 -34.598 1.00 54.84 86 ASP A C 1
ATOM 699 O O . ASP A 1 86 ? 18.507 0.682 -35.543 1.00 54.84 86 ASP A O 1
ATOM 703 N N . LEU A 1 87 ? 17.617 0.550 -33.500 1.00 50.53 87 LEU A N 1
ATOM 704 C CA . LEU A 1 87 ? 17.853 -0.887 -33.334 1.00 50.53 87 LEU A CA 1
ATOM 705 C C . LEU A 1 87 ? 17.006 -1.727 -34.301 1.00 50.53 87 LEU A C 1
ATOM 707 O O . LEU A 1 87 ? 17.526 -2.676 -34.882 1.00 50.53 87 LEU A O 1
ATOM 711 N N . ASP A 1 88 ? 15.749 -1.358 -34.536 1.00 51.12 88 ASP A N 1
ATOM 712 C CA . ASP A 1 88 ? 14.850 -2.020 -35.486 1.00 51.12 88 ASP A CA 1
ATOM 713 C C . ASP A 1 88 ? 15.281 -1.785 -36.940 1.00 51.12 88 ASP A C 1
ATOM 715 O O . ASP A 1 88 ? 15.203 -2.689 -37.778 1.00 51.12 88 ASP A O 1
ATOM 719 N N . THR A 1 89 ? 15.799 -0.598 -37.266 1.00 57.34 89 THR A N 1
ATOM 720 C CA . THR A 1 89 ? 16.406 -0.328 -38.580 1.00 57.34 89 THR A CA 1
ATOM 721 C C . THR A 1 89 ? 17.721 -1.082 -38.759 1.00 57.34 89 THR A C 1
ATOM 723 O O . THR A 1 89 ? 17.976 -1.624 -39.835 1.00 57.34 89 THR A O 1
ATOM 726 N N . MET A 1 90 ? 18.520 -1.230 -37.702 1.00 44.69 90 MET A N 1
ATOM 727 C CA . MET A 1 90 ? 19.695 -2.109 -37.704 1.00 44.69 90 MET A CA 1
ATOM 728 C C . MET A 1 90 ? 19.316 -3.598 -37.785 1.00 44.69 90 MET A C 1
ATOM 730 O O . MET A 1 90 ? 20.048 -4.383 -38.389 1.00 44.69 90 MET A O 1
ATOM 734 N N . ALA A 1 91 ? 18.167 -3.992 -37.232 1.00 45.38 91 ALA A N 1
ATOM 735 C CA . ALA A 1 91 ? 17.630 -5.346 -37.304 1.00 45.38 91 ALA A CA 1
ATOM 736 C C . ALA A 1 91 ? 17.055 -5.686 -38.689 1.00 45.38 91 ALA A C 1
ATOM 738 O O . ALA A 1 91 ? 17.201 -6.806 -39.178 1.00 45.38 91 ALA A O 1
ATOM 739 N N . THR A 1 92 ? 16.435 -4.720 -39.361 1.00 47.16 92 THR A N 1
ATOM 740 C CA . THR A 1 92 ? 15.865 -4.899 -40.707 1.00 47.16 92 THR A CA 1
ATOM 741 C C . THR A 1 92 ? 16.913 -4.793 -41.820 1.00 47.16 92 THR A C 1
ATOM 743 O O . THR A 1 92 ? 16.766 -5.425 -42.866 1.00 47.16 92 THR A O 1
ATOM 746 N N . SER A 1 93 ? 18.014 -4.075 -41.588 1.00 48.56 93 SER A N 1
ATOM 747 C CA . SER A 1 93 ? 19.160 -3.947 -42.497 1.00 48.56 93 SER A CA 1
ATOM 748 C C . SER A 1 93 ? 20.053 -5.203 -42.501 1.00 48.56 93 SER A C 1
ATOM 750 O O . SER A 1 93 ? 21.170 -5.128 -42.011 1.00 48.56 93 SER A O 1
ATOM 752 N N . GLU A 1 94 ? 19.592 -6.354 -43.019 1.00 46.38 94 GLU A N 1
ATOM 753 C CA . GLU A 1 94 ? 20.372 -7.576 -43.389 1.00 46.38 94 GLU A CA 1
ATOM 754 C C . GLU A 1 94 ? 21.385 -8.164 -42.368 1.00 46.38 94 GLU A C 1
ATOM 756 O O . GLU A 1 94 ? 22.004 -9.199 -42.607 1.00 46.38 94 GLU A O 1
ATOM 761 N N . ILE A 1 95 ? 21.528 -7.569 -41.189 1.00 48.44 95 ILE A N 1
ATOM 762 C CA . ILE A 1 95 ? 22.485 -7.921 -40.146 1.00 48.44 95 ILE A CA 1
ATOM 763 C C . ILE A 1 95 ? 21.884 -8.990 -39.220 1.00 48.44 95 ILE A C 1
ATOM 765 O O . ILE A 1 95 ? 22.622 -9.759 -38.592 1.00 48.44 95 ILE A O 1
ATOM 769 N N . LEU A 1 96 ? 20.550 -9.056 -39.142 1.00 43.03 96 LEU A N 1
ATOM 770 C CA . LEU A 1 96 ? 19.823 -9.935 -38.230 1.00 43.03 96 LEU A CA 1
ATOM 771 C C . LEU A 1 96 ? 19.560 -11.340 -38.791 1.00 43.03 96 LEU A C 1
ATOM 773 O O . LEU A 1 96 ? 19.386 -12.264 -38.004 1.00 43.03 96 LEU A O 1
ATOM 777 N N . SER A 1 97 ? 19.662 -11.555 -40.110 1.00 44.72 97 SER A N 1
ATOM 778 C CA . SER A 1 97 ? 19.713 -12.923 -40.665 1.00 44.72 97 SER A CA 1
ATOM 779 C C . SER A 1 97 ? 21.004 -13.659 -40.268 1.00 44.72 97 SER A C 1
ATOM 781 O O . SER A 1 97 ? 21.055 -14.885 -40.292 1.00 44.72 97 SER A O 1
ATOM 783 N N . VAL A 1 98 ? 22.027 -12.909 -39.833 1.00 45.94 98 VAL A N 1
ATOM 784 C CA . VAL A 1 98 ? 23.285 -13.417 -39.262 1.00 45.94 98 VAL A CA 1
ATOM 785 C C . VAL A 1 98 ? 23.246 -13.437 -37.721 1.00 45.94 98 VAL A C 1
ATOM 787 O O . VAL A 1 98 ? 24.080 -14.077 -37.086 1.00 45.94 98 VAL A O 1
ATOM 790 N N . ALA A 1 99 ? 22.284 -12.762 -37.078 1.00 42.41 99 ALA A N 1
ATOM 791 C CA . ALA A 1 99 ? 22.261 -12.576 -35.622 1.00 42.41 99 ALA A CA 1
ATOM 792 C C . ALA A 1 99 ? 21.696 -13.761 -34.825 1.00 42.41 99 ALA A C 1
ATOM 794 O O . ALA A 1 99 ? 21.814 -13.763 -33.604 1.00 42.41 99 ALA A O 1
ATOM 795 N N . THR A 1 100 ? 21.212 -14.820 -35.476 1.00 45.38 100 THR A N 1
ATOM 796 C CA . THR A 1 100 ? 20.992 -16.113 -34.803 1.00 45.38 100 THR A CA 1
ATOM 797 C C . THR A 1 100 ? 22.302 -16.786 -34.356 1.00 45.38 100 THR A C 1
ATOM 799 O O . THR A 1 100 ? 22.262 -17.906 -33.858 1.00 45.38 100 THR A O 1
ATOM 802 N N . MET A 1 101 ? 23.466 -16.136 -34.527 1.00 46.94 101 MET A N 1
ATOM 803 C CA . MET A 1 101 ? 24.789 -16.735 -34.313 1.00 46.94 101 MET A CA 1
ATOM 804 C C . MET A 1 101 ? 25.692 -16.076 -33.246 1.00 46.94 101 MET A C 1
ATOM 806 O O . MET A 1 101 ? 26.783 -16.604 -33.048 1.00 46.94 101 MET A O 1
ATOM 810 N N . VAL A 1 102 ? 25.351 -14.963 -32.563 1.00 51.47 102 VAL A N 1
ATOM 811 C CA . VAL A 1 102 ? 26.342 -14.292 -31.672 1.00 51.47 102 VAL A CA 1
ATOM 812 C C . VAL A 1 102 ? 25.759 -13.633 -30.403 1.00 51.47 102 VAL A C 1
ATOM 814 O O . VAL A 1 102 ? 25.102 -12.597 -30.468 1.00 51.47 102 VAL A O 1
ATOM 817 N N . ASP A 1 103 ? 26.149 -14.181 -29.248 1.00 54.69 103 ASP A N 1
ATOM 818 C CA . ASP A 1 103 ? 25.938 -13.735 -27.848 1.00 54.69 103 ASP A CA 1
ATOM 819 C C . ASP A 1 103 ? 26.371 -12.265 -27.580 1.00 54.69 103 ASP A C 1
ATOM 821 O O . ASP A 1 103 ? 25.800 -11.526 -26.780 1.00 54.69 103 ASP A O 1
ATOM 825 N N . GLY A 1 104 ? 27.358 -11.772 -28.337 1.00 53.81 104 GLY A N 1
ATOM 826 C CA . GLY A 1 104 ? 27.965 -10.447 -28.153 1.00 53.81 104 GLY A CA 1
ATOM 827 C C . GLY A 1 104 ? 27.044 -9.236 -28.367 1.00 53.81 104 GLY A C 1
ATOM 828 O O . GLY A 1 104 ? 27.288 -8.199 -27.760 1.00 53.81 104 GLY A O 1
ATOM 829 N N . ARG A 1 105 ? 25.973 -9.339 -29.172 1.00 57.53 105 ARG A N 1
ATOM 830 C CA . ARG A 1 105 ? 25.061 -8.198 -29.419 1.00 57.53 105 ARG A CA 1
ATOM 831 C C . ARG A 1 105 ? 24.025 -7.988 -28.317 1.00 57.53 105 ARG A C 1
ATOM 833 O O . ARG A 1 105 ? 23.616 -6.853 -28.092 1.00 57.53 105 ARG A O 1
ATOM 840 N N . GLN A 1 106 ? 23.628 -9.046 -27.610 1.00 57.81 106 GLN A N 1
ATOM 841 C CA . GLN A 1 106 ? 22.718 -8.926 -26.466 1.00 57.81 106 GLN A CA 1
ATOM 842 C C . GLN A 1 106 ? 23.377 -8.121 -25.342 1.00 57.81 106 GLN A C 1
ATOM 844 O O . GLN A 1 106 ? 22.781 -7.190 -24.804 1.00 57.81 106 GLN A O 1
ATOM 849 N N . ALA A 1 107 ? 24.654 -8.404 -25.068 1.00 65.44 107 ALA A N 1
ATOM 850 C CA . ALA A 1 107 ? 25.442 -7.668 -24.087 1.00 65.44 107 ALA A CA 1
ATOM 851 C C . ALA A 1 107 ? 25.543 -6.164 -24.404 1.00 65.44 107 ALA A C 1
ATOM 853 O O . ALA A 1 107 ? 25.543 -5.340 -23.487 1.00 65.44 107 ALA A O 1
ATOM 854 N N . ASP A 1 108 ? 25.608 -5.791 -25.683 1.00 66.38 108 ASP A N 1
ATOM 855 C CA . ASP A 1 108 ? 25.666 -4.388 -26.096 1.00 66.38 108 ASP A CA 1
ATOM 856 C C . ASP A 1 108 ? 24.320 -3.676 -25.895 1.00 66.38 108 ASP A C 1
ATOM 858 O O . ASP A 1 108 ? 24.296 -2.558 -25.377 1.00 66.38 108 ASP A O 1
ATOM 862 N N . ILE A 1 109 ? 23.194 -4.337 -26.188 1.00 65.19 109 ILE A N 1
ATOM 863 C CA . ILE A 1 109 ? 21.857 -3.778 -25.927 1.00 65.19 109 ILE A CA 1
ATOM 864 C C . ILE A 1 109 ? 21.630 -3.596 -24.421 1.00 65.19 109 ILE A C 1
ATOM 866 O O . ILE A 1 109 ? 21.184 -2.533 -23.990 1.00 65.19 109 ILE A O 1
ATOM 870 N N . THR A 1 110 ? 22.005 -4.575 -23.597 1.00 68.50 110 THR A N 1
ATOM 871 C CA . THR A 1 110 ? 21.897 -4.473 -22.132 1.00 68.50 110 THR A CA 1
ATOM 872 C C . THR A 1 110 ? 22.724 -3.314 -21.572 1.00 68.50 110 THR A C 1
ATOM 874 O O . THR A 1 110 ? 22.272 -2.614 -20.660 1.00 68.50 110 THR A O 1
ATOM 877 N N . LYS A 1 111 ? 23.909 -3.044 -22.137 1.00 70.12 111 LYS A N 1
ATOM 878 C CA . LYS A 1 111 ? 24.726 -1.877 -21.761 1.00 70.12 111 LYS A CA 1
ATOM 879 C C . LYS A 1 111 ? 24.054 -0.562 -22.144 1.00 70.12 111 LYS A C 1
ATOM 881 O O . LYS A 1 111 ? 23.981 0.327 -21.302 1.00 70.12 111 LYS A O 1
ATOM 886 N N . ILE A 1 112 ? 23.532 -0.450 -23.366 1.00 66.38 112 ILE A N 1
ATOM 887 C CA . ILE A 1 112 ? 22.817 0.751 -23.827 1.00 66.38 112 ILE A CA 1
ATOM 888 C C . ILE A 1 112 ? 21.605 1.027 -22.931 1.00 66.38 112 ILE A C 1
ATOM 890 O O . ILE A 1 112 ? 21.440 2.146 -22.448 1.00 66.38 112 ILE A O 1
ATOM 894 N N . VAL A 1 113 ? 20.801 0.000 -22.640 1.00 66.94 113 VAL A N 1
ATOM 895 C CA . VAL A 1 113 ? 19.639 0.119 -21.748 1.00 66.94 113 VAL A CA 1
ATOM 896 C C . VAL A 1 113 ? 20.069 0.552 -20.348 1.00 66.94 113 VAL A C 1
ATOM 898 O O . VAL A 1 113 ? 19.452 1.444 -19.772 1.00 66.94 113 VAL A O 1
ATOM 901 N N . SER A 1 114 ? 21.153 -0.007 -19.807 1.00 74.06 114 SER A N 1
ATOM 902 C CA . SER A 1 114 ? 21.679 0.394 -18.494 1.00 74.06 114 SER A CA 1
ATOM 903 C C . SER A 1 114 ? 22.099 1.869 -18.475 1.00 74.06 114 SER A C 1
ATOM 905 O O . SER A 1 114 ? 21.734 2.598 -17.557 1.00 74.06 114 SER A O 1
ATOM 907 N N . CYS A 1 115 ? 22.745 2.356 -19.540 1.00 69.56 115 CYS A N 1
ATOM 908 C CA . CYS A 1 115 ? 23.114 3.767 -19.683 1.00 69.56 115 CYS A CA 1
ATOM 909 C C . CYS A 1 115 ? 21.917 4.732 -19.732 1.00 69.56 115 CYS A C 1
ATOM 911 O O . CYS A 1 115 ? 22.112 5.925 -19.518 1.00 69.56 115 CYS A O 1
ATOM 913 N N . VAL A 1 116 ? 20.700 4.250 -20.002 1.00 69.38 116 VAL A N 1
ATOM 914 C CA . VAL A 1 116 ? 19.477 5.070 -20.012 1.00 69.38 116 VAL A CA 1
ATOM 915 C C . VAL A 1 116 ? 18.673 4.889 -18.727 1.00 69.38 116 VAL A C 1
ATOM 917 O O . VAL A 1 116 ? 18.270 5.869 -18.100 1.00 69.38 116 VAL A O 1
ATOM 920 N N . ILE A 1 117 ? 18.446 3.644 -18.308 1.00 72.50 117 ILE A N 1
ATOM 921 C CA . ILE A 1 117 ? 17.585 3.338 -17.165 1.00 72.50 117 ILE A CA 1
ATOM 922 C C . ILE A 1 117 ? 18.279 3.677 -15.844 1.00 72.50 117 ILE A C 1
ATOM 924 O O . ILE A 1 117 ? 17.592 4.131 -14.937 1.00 72.50 117 ILE A O 1
ATOM 928 N N . ASP A 1 118 ? 19.599 3.494 -15.702 1.00 78.56 118 ASP A N 1
ATOM 929 C CA . ASP A 1 118 ? 20.291 3.831 -14.446 1.00 78.56 118 ASP A CA 1
ATOM 930 C C . ASP A 1 118 ? 20.228 5.341 -14.138 1.00 78.56 118 ASP A C 1
ATOM 932 O O . ASP A 1 118 ? 19.767 5.690 -13.047 1.00 78.56 118 ASP A O 1
ATOM 936 N N . PRO A 1 119 ? 20.569 6.259 -15.070 1.00 74.62 119 PRO A N 1
ATOM 937 C CA . PRO A 1 119 ? 20.416 7.694 -14.821 1.00 74.62 119 PRO A CA 1
ATOM 938 C C . PRO A 1 119 ? 18.960 8.119 -14.619 1.00 74.62 119 PRO A C 1
ATOM 940 O O . PRO A 1 119 ? 18.678 8.980 -13.787 1.00 74.62 119 PRO A O 1
ATOM 943 N N . LEU A 1 120 ? 18.022 7.509 -15.354 1.00 70.62 120 LEU A N 1
ATOM 944 C CA . LEU A 1 120 ? 16.599 7.796 -15.191 1.00 70.62 120 LEU A CA 1
ATOM 945 C C . LEU A 1 120 ? 16.104 7.386 -13.803 1.00 70.62 120 LEU A C 1
ATOM 947 O O . LEU A 1 120 ? 15.413 8.159 -13.145 1.00 70.62 120 LEU A O 1
ATOM 951 N N . LEU A 1 121 ? 16.468 6.185 -13.351 1.00 78.44 121 LEU A N 1
ATOM 952 C CA . LEU A 1 121 ? 16.107 5.682 -12.033 1.00 78.44 121 LEU A CA 1
ATOM 953 C C . LEU A 1 121 ? 16.692 6.571 -10.933 1.00 78.44 121 LEU A C 1
ATOM 955 O O . LEU A 1 121 ? 15.971 6.922 -10.002 1.00 78.44 121 LEU A O 1
ATOM 959 N N . GLN A 1 122 ? 17.952 6.990 -11.073 1.00 79.31 122 GLN A N 1
ATOM 960 C CA . GLN A 1 122 ? 18.576 7.932 -10.149 1.00 79.31 122 GLN A CA 1
ATOM 961 C C . GLN A 1 122 ? 17.814 9.265 -10.107 1.00 79.31 122 GLN A C 1
ATOM 963 O O . GLN A 1 122 ? 17.467 9.739 -9.029 1.00 79.31 122 GLN A O 1
ATOM 968 N N . SER A 1 123 ? 17.481 9.843 -11.264 1.00 73.38 123 SER A N 1
ATOM 969 C CA . SER A 1 123 ? 16.733 11.105 -11.339 1.00 73.38 123 SER A CA 1
ATOM 970 C C . SER A 1 123 ? 15.333 11.000 -10.723 1.00 73.38 123 SER A C 1
ATOM 972 O O . SER A 1 123 ? 14.885 11.914 -10.027 1.00 73.38 123 SER A O 1
ATOM 974 N N . VAL A 1 124 ? 14.650 9.874 -10.937 1.00 77.75 124 VAL A N 1
ATOM 975 C CA . VAL A 1 124 ? 13.354 9.569 -10.320 1.00 77.75 124 VAL A CA 1
ATOM 976 C C . VAL A 1 124 ? 13.493 9.467 -8.799 1.00 77.75 124 VAL A C 1
ATOM 978 O O . VAL A 1 124 ? 12.703 10.071 -8.078 1.00 77.75 124 VAL A O 1
ATOM 981 N N . GLN A 1 125 ? 14.512 8.770 -8.294 1.00 82.88 125 GLN A N 1
ATOM 982 C CA . GLN A 1 125 ? 14.771 8.655 -6.854 1.00 82.88 125 GLN A CA 1
ATOM 983 C C . GLN A 1 125 ? 15.091 10.014 -6.215 1.00 82.88 125 GLN A C 1
ATOM 985 O O . GLN A 1 125 ? 14.527 10.350 -5.175 1.00 82.88 125 GLN A O 1
ATOM 990 N N . GLU A 1 126 ? 15.935 10.825 -6.855 1.00 78.50 126 GLU A N 1
ATOM 991 C CA . GLU A 1 126 ? 16.261 12.183 -6.404 1.00 78.50 126 GLU A CA 1
ATOM 992 C C . GLU A 1 126 ? 15.021 13.087 -6.389 1.00 78.50 126 GLU A C 1
ATOM 994 O O . GLU A 1 126 ? 14.791 13.811 -5.421 1.00 78.50 126 GLU A O 1
ATOM 999 N N . SER A 1 127 ? 14.175 13.000 -7.419 1.00 77.06 127 SER A N 1
ATOM 1000 C CA . SER A 1 127 ? 12.920 13.762 -7.493 1.00 77.06 127 SER A CA 1
ATOM 1001 C C . SER A 1 127 ? 11.927 13.343 -6.405 1.00 77.06 127 SER A C 1
ATOM 1003 O O . SER A 1 127 ? 11.193 14.178 -5.874 1.00 77.06 127 SER A O 1
ATOM 1005 N N . ALA A 1 128 ? 11.913 12.056 -6.054 1.00 80.12 128 ALA A N 1
ATOM 1006 C CA . ALA A 1 128 ? 11.024 11.496 -5.045 1.00 80.12 128 ALA A CA 1
ATOM 1007 C C . ALA A 1 128 ? 11.462 11.822 -3.606 1.00 80.12 128 ALA A C 1
ATOM 1009 O O . ALA A 1 128 ? 10.621 11.857 -2.713 1.00 80.12 128 ALA A O 1
ATOM 1010 N N . ALA A 1 129 ? 12.749 12.108 -3.376 1.00 81.19 129 ALA A N 1
ATOM 1011 C CA . ALA A 1 129 ? 13.338 12.285 -2.044 1.00 81.19 129 ALA A CA 1
ATOM 1012 C C . ALA A 1 129 ? 12.745 13.445 -1.218 1.00 81.19 129 ALA A C 1
ATOM 1014 O O . ALA A 1 129 ? 12.978 13.533 -0.013 1.00 81.19 129 ALA A O 1
ATOM 1015 N N . HIS A 1 130 ? 12.006 14.355 -1.853 1.00 79.56 130 HIS A N 1
ATOM 1016 C CA . HIS A 1 130 ? 11.350 15.489 -1.195 1.00 79.56 130 HIS A CA 1
ATOM 1017 C C . HIS A 1 130 ? 9.842 15.295 -0.997 1.00 79.56 130 HIS A C 1
ATOM 1019 O O . HIS A 1 130 ? 9.174 16.197 -0.489 1.00 79.56 130 HIS A O 1
ATOM 1025 N N . LEU A 1 131 ? 9.296 14.156 -1.425 1.00 81.12 131 LEU A N 1
ATOM 1026 C CA . LEU A 1 131 ? 7.880 13.844 -1.290 1.00 81.12 131 LEU A CA 1
ATOM 1027 C C . LEU A 1 131 ? 7.594 13.181 0.068 1.00 81.12 131 LEU A C 1
ATOM 1029 O O . LEU A 1 131 ? 8.430 12.427 0.570 1.00 81.12 131 LEU A O 1
ATOM 1033 N N . PRO A 1 132 ? 6.404 13.407 0.654 1.00 89.12 132 PRO A N 1
ATOM 1034 C CA . PRO A 1 132 ? 5.920 12.613 1.782 1.00 89.12 132 PRO A CA 1
ATOM 1035 C C . PRO A 1 132 ? 5.922 11.114 1.459 1.00 89.12 132 PRO A C 1
ATOM 1037 O O . PRO A 1 132 ? 5.683 10.739 0.315 1.00 89.12 132 PRO A O 1
ATOM 1040 N N . THR A 1 133 ? 6.118 10.249 2.458 1.00 92.19 133 THR A N 1
ATOM 1041 C CA . THR A 1 133 ? 6.305 8.792 2.283 1.00 92.19 133 THR A CA 1
ATOM 1042 C C . THR A 1 133 ? 5.277 8.136 1.357 1.00 92.19 133 THR A C 1
ATOM 1044 O O . THR A 1 133 ? 5.641 7.378 0.458 1.00 92.19 133 THR A O 1
ATOM 1047 N N . VAL A 1 134 ? 3.989 8.450 1.538 1.00 92.56 134 VAL A N 1
ATOM 1048 C CA . VAL A 1 134 ? 2.904 7.889 0.716 1.00 92.56 134 VAL A CA 1
ATOM 1049 C C . VAL A 1 134 ? 2.969 8.411 -0.723 1.00 92.56 134 VAL A C 1
ATOM 1051 O O . VAL A 1 134 ? 2.867 7.630 -1.669 1.00 92.56 134 VAL A O 1
ATOM 1054 N N . ASP A 1 135 ? 3.179 9.716 -0.899 1.00 86.44 135 ASP A N 1
ATOM 1055 C CA . ASP A 1 135 ? 3.277 10.344 -2.220 1.00 86.44 135 ASP A CA 1
ATOM 1056 C C . ASP A 1 135 ? 4.511 9.824 -2.977 1.00 86.44 135 ASP A C 1
ATOM 1058 O O . ASP A 1 135 ? 4.424 9.488 -4.158 1.00 86.44 135 ASP A O 1
ATOM 1062 N N . MET A 1 136 ? 5.640 9.685 -2.272 1.00 91.00 136 MET A N 1
ATOM 1063 C CA . MET A 1 136 ? 6.886 9.100 -2.762 1.00 91.00 136 MET A CA 1
ATOM 1064 C C . MET A 1 136 ? 6.665 7.666 -3.246 1.00 91.00 136 MET A C 1
ATOM 1066 O O . MET A 1 136 ? 7.036 7.339 -4.372 1.00 91.00 136 MET A O 1
ATOM 1070 N N . GLY A 1 137 ? 6.035 6.818 -2.428 1.00 90.38 137 GLY A N 1
ATOM 1071 C CA . GLY A 1 137 ? 5.800 5.417 -2.771 1.00 90.38 137 GLY A CA 1
ATOM 1072 C C . GLY A 1 137 ? 4.909 5.252 -4.000 1.00 90.38 137 GLY A C 1
ATOM 1073 O O . GLY A 1 137 ? 5.223 4.461 -4.890 1.00 90.38 137 GLY A O 1
ATOM 1074 N N . VAL A 1 138 ? 3.833 6.040 -4.105 1.00 89.88 138 VAL A N 1
ATOM 1075 C CA . VAL A 1 138 ? 2.942 6.023 -5.278 1.00 89.88 138 VAL A CA 1
ATOM 1076 C C . VAL A 1 138 ? 3.656 6.537 -6.527 1.00 89.88 138 VAL A C 1
ATOM 1078 O O . VAL A 1 138 ? 3.557 5.922 -7.591 1.00 89.88 138 VAL A O 1
ATOM 1081 N N . TYR A 1 139 ? 4.412 7.629 -6.401 1.00 84.94 139 TYR A N 1
ATOM 1082 C CA . TYR A 1 139 ? 5.211 8.182 -7.489 1.00 84.94 139 TYR A CA 1
ATOM 1083 C C . TYR A 1 139 ? 6.234 7.166 -8.015 1.00 84.94 139 TYR A C 1
ATOM 1085 O O . TYR A 1 139 ? 6.251 6.875 -9.213 1.00 84.94 139 TYR A O 1
ATOM 1093 N N . LEU A 1 140 ? 7.038 6.576 -7.125 1.00 88.62 140 LEU A N 1
ATOM 1094 C CA . LEU A 1 140 ? 8.043 5.579 -7.487 1.00 88.62 140 LEU A CA 1
ATOM 1095 C C . LEU A 1 140 ? 7.399 4.339 -8.113 1.00 88.62 140 LEU A C 1
ATOM 1097 O O . LEU A 1 140 ? 7.876 3.888 -9.150 1.00 88.62 140 LEU A O 1
ATOM 1101 N N . LEU A 1 141 ? 6.286 3.832 -7.570 1.00 89.75 141 LEU A N 1
ATOM 1102 C CA . LEU A 1 141 ? 5.567 2.701 -8.170 1.00 89.75 141 LEU A CA 1
ATOM 1103 C C . LEU A 1 141 ? 5.082 2.989 -9.587 1.00 89.75 141 LEU A C 1
ATOM 1105 O O . LEU A 1 141 ? 5.170 2.115 -10.447 1.00 89.75 141 LEU A O 1
ATOM 1109 N N . ASN A 1 142 ? 4.581 4.196 -9.847 1.00 86.44 142 ASN A N 1
ATOM 1110 C CA . ASN A 1 142 ? 4.137 4.582 -11.183 1.00 86.44 142 ASN A CA 1
ATOM 1111 C C . ASN A 1 142 ? 5.322 4.678 -12.155 1.00 86.44 142 ASN A C 1
ATOM 1113 O O . ASN A 1 142 ? 5.243 4.164 -13.272 1.00 86.44 142 ASN A O 1
ATOM 1117 N N . CYS A 1 143 ? 6.442 5.263 -11.721 1.00 82.88 143 CYS A N 1
ATOM 1118 C CA . CYS A 1 143 ? 7.668 5.336 -12.519 1.00 82.88 143 CYS A CA 1
ATOM 1119 C C . CYS A 1 143 ? 8.216 3.943 -12.853 1.00 82.88 143 CYS A C 1
ATOM 1121 O O . CYS A 1 143 ? 8.495 3.643 -14.015 1.00 82.88 143 CYS A O 1
ATOM 1123 N N . LEU A 1 144 ? 8.344 3.084 -11.839 1.00 84.50 144 LEU A N 1
ATOM 1124 C CA . LEU A 1 144 ? 8.857 1.724 -11.980 1.00 84.50 144 LEU A CA 1
ATOM 1125 C C . LEU A 1 144 ? 7.945 0.886 -12.878 1.00 84.50 144 LEU A C 1
ATOM 1127 O O . LEU A 1 144 ? 8.441 0.249 -13.803 1.00 84.50 144 LEU A O 1
ATOM 1131 N N . TYR A 1 145 ? 6.624 0.973 -12.697 1.00 83.25 145 TYR A N 1
ATOM 1132 C CA . TYR A 1 145 ? 5.652 0.278 -13.541 1.00 83.25 145 TYR A CA 1
ATOM 1133 C C . TYR A 1 145 ? 5.801 0.639 -15.025 1.00 83.25 145 TYR A C 1
ATOM 1135 O O . TYR A 1 145 ? 5.745 -0.238 -15.889 1.00 83.25 145 TYR A O 1
ATOM 1143 N N . HIS A 1 146 ? 6.038 1.915 -15.340 1.00 76.31 146 HIS A N 1
ATOM 1144 C CA . HIS A 1 146 ? 6.293 2.338 -16.715 1.00 76.31 146 HIS A CA 1
ATOM 1145 C C . HIS A 1 146 ? 7.602 1.783 -17.273 1.00 76.31 146 HIS A C 1
ATOM 1147 O O . HIS A 1 146 ? 7.613 1.278 -18.399 1.00 76.31 146 HIS A O 1
ATOM 1153 N N . MET A 1 147 ? 8.691 1.850 -16.502 1.00 76.62 147 MET A N 1
ATOM 1154 C CA . MET A 1 147 ? 9.978 1.288 -16.921 1.00 76.62 147 MET A CA 1
ATOM 1155 C C . MET A 1 147 ? 9.858 -0.220 -17.165 1.00 76.62 147 MET A C 1
ATOM 1157 O O . MET A 1 147 ? 10.272 -0.704 -18.213 1.00 76.62 147 MET A O 1
ATOM 1161 N N . GLN A 1 148 ? 9.217 -0.951 -16.251 1.00 81.50 148 GLN A N 1
ATOM 1162 C CA . GLN A 1 148 ? 8.980 -2.389 -16.375 1.00 81.50 148 GLN A CA 1
ATOM 1163 C C . GLN A 1 148 ? 8.119 -2.728 -17.587 1.00 81.50 148 GLN A C 1
ATOM 1165 O O . GLN A 1 148 ? 8.501 -3.586 -18.370 1.00 81.50 148 GLN A O 1
ATOM 1170 N N . SER A 1 149 ? 6.996 -2.033 -17.783 1.00 76.50 149 SER A N 1
ATOM 1171 C CA . SER A 1 149 ? 6.100 -2.282 -18.922 1.00 76.50 149 SER A CA 1
ATOM 1172 C C . SER A 1 149 ? 6.800 -2.040 -20.259 1.00 76.50 149 SER A C 1
ATOM 1174 O O . SER A 1 149 ? 6.507 -2.715 -21.240 1.00 76.50 149 SER A O 1
ATOM 1176 N N . THR A 1 150 ? 7.741 -1.092 -20.290 1.00 73.75 150 THR A N 1
ATOM 1177 C CA . THR A 1 150 ? 8.543 -0.794 -21.481 1.00 73.75 150 THR A CA 1
ATOM 1178 C C . THR A 1 150 ? 9.632 -1.838 -21.713 1.00 73.75 150 THR A C 1
ATOM 1180 O O . THR A 1 150 ? 9.939 -2.145 -22.856 1.00 73.75 150 THR A O 1
ATOM 1183 N N . LEU A 1 151 ? 10.225 -2.390 -20.653 1.00 69.69 151 LEU A N 1
ATOM 1184 C CA . LEU A 1 151 ? 11.299 -3.381 -20.759 1.00 69.69 151 LEU A CA 1
ATOM 1185 C C . LEU A 1 151 ? 10.787 -4.817 -20.937 1.00 69.69 151 LEU A C 1
ATOM 1187 O O . LEU A 1 151 ? 11.478 -5.632 -21.538 1.00 69.69 151 LEU A O 1
ATOM 1191 N N . ALA A 1 152 ? 9.576 -5.119 -20.467 1.00 73.44 152 ALA A N 1
ATOM 1192 C CA . ALA A 1 152 ? 8.990 -6.460 -20.483 1.00 73.44 152 ALA A CA 1
ATOM 1193 C C . ALA A 1 152 ? 8.693 -7.008 -21.891 1.00 73.44 152 ALA A C 1
ATOM 1195 O O . ALA A 1 152 ? 8.403 -8.192 -22.032 1.00 73.44 152 ALA A O 1
ATOM 1196 N N . VAL A 1 153 ? 8.749 -6.174 -22.935 1.00 71.50 153 VAL A N 1
ATOM 1197 C CA . VAL A 1 153 ? 8.580 -6.622 -24.330 1.00 71.50 153 VAL A CA 1
ATOM 1198 C C . VAL A 1 153 ? 9.854 -7.238 -24.926 1.00 71.50 153 VAL A C 1
ATOM 1200 O O . VAL A 1 153 ? 9.790 -7.804 -26.013 1.00 71.50 153 VAL A O 1
ATOM 1203 N N . TYR A 1 154 ? 10.997 -7.145 -24.237 1.00 66.88 154 TYR A N 1
ATOM 1204 C CA . TYR A 1 154 ? 12.285 -7.656 -24.707 1.00 66.88 154 TYR A CA 1
ATOM 1205 C C . TYR A 1 154 ? 12.683 -8.929 -23.941 1.00 66.88 154 TYR A C 1
ATOM 1207 O O . TYR A 1 154 ? 12.946 -8.868 -22.743 1.00 66.88 154 TYR A O 1
ATOM 1215 N N . GLU A 1 155 ? 12.801 -10.066 -24.641 1.00 65.31 155 GLU A N 1
ATOM 1216 C CA . GLU A 1 155 ? 13.056 -11.407 -24.059 1.00 65.31 155 GLU A CA 1
ATOM 1217 C C . GLU A 1 155 ? 14.343 -11.535 -23.220 1.00 65.31 155 GLU A C 1
ATOM 1219 O O . GLU A 1 155 ? 14.496 -12.490 -22.471 1.00 65.31 155 GLU A O 1
ATOM 1224 N N . TYR A 1 156 ? 15.291 -10.605 -23.337 1.00 71.75 156 TYR A N 1
ATOM 1225 C CA . TYR A 1 156 ? 16.583 -10.642 -22.637 1.00 71.75 156 TYR A CA 1
ATOM 1226 C C . TYR A 1 156 ? 16.716 -9.558 -21.551 1.00 71.75 156 TYR A C 1
ATOM 1228 O O . TYR A 1 156 ? 17.820 -9.280 -21.082 1.00 71.75 156 TYR A O 1
ATOM 1236 N N . MET A 1 157 ? 15.606 -8.928 -21.145 1.00 74.31 157 MET A N 1
ATOM 1237 C CA . MET A 1 157 ? 15.570 -7.897 -20.094 1.00 74.31 157 MET A CA 1
ATOM 1238 C C . MET A 1 157 ? 15.045 -8.408 -18.745 1.00 74.31 157 MET A C 1
ATOM 1240 O O . MET A 1 157 ? 14.853 -7.607 -17.828 1.00 74.31 157 MET A O 1
ATOM 1244 N N . ASP A 1 158 ? 14.866 -9.722 -18.596 1.00 80.75 158 ASP A N 1
ATOM 1245 C CA . ASP A 1 158 ? 14.282 -10.354 -17.406 1.00 80.75 158 ASP A CA 1
ATOM 1246 C C . ASP A 1 158 ? 14.991 -9.956 -16.108 1.00 80.75 158 ASP A C 1
ATOM 1248 O O . ASP A 1 158 ? 14.340 -9.483 -15.179 1.00 80.75 158 ASP A O 1
ATOM 1252 N N . GLU A 1 159 ? 16.327 -10.024 -16.063 1.00 85.44 159 GLU A N 1
ATOM 1253 C CA . GLU A 1 159 ? 17.106 -9.635 -14.873 1.00 85.44 159 GLU A CA 1
ATOM 1254 C C . GLU A 1 159 ? 16.848 -8.167 -14.483 1.00 85.44 159 GLU A C 1
ATOM 1256 O O . GLU A 1 159 ? 16.761 -7.797 -13.309 1.00 85.44 159 GLU A O 1
ATOM 1261 N N . ARG A 1 160 ? 16.694 -7.289 -15.479 1.00 81.75 160 ARG A N 1
ATOM 1262 C CA . ARG A 1 160 ? 16.455 -5.863 -15.250 1.00 81.75 160 ARG A CA 1
ATOM 1263 C C . ARG A 1 160 ? 15.031 -5.614 -14.764 1.00 81.75 160 ARG A C 1
ATOM 1265 O O . ARG A 1 160 ? 14.836 -4.829 -13.833 1.00 81.75 160 ARG A O 1
ATOM 1272 N N . VAL A 1 161 ? 14.051 -6.272 -15.379 1.00 84.88 161 VAL A N 1
ATOM 1273 C CA . VAL A 1 161 ? 12.643 -6.216 -14.970 1.00 84.88 161 VAL A CA 1
ATOM 1274 C C . VAL A 1 161 ? 12.485 -6.754 -13.548 1.00 84.88 161 VAL A C 1
ATOM 1276 O O . VAL A 1 161 ? 11.795 -6.123 -12.748 1.00 84.88 161 VAL A O 1
ATOM 1279 N N . GLU A 1 162 ? 13.189 -7.832 -13.198 1.00 92.00 162 GLU A N 1
ATOM 1280 C CA . GLU A 1 162 ? 13.227 -8.409 -11.851 1.00 92.00 162 GLU A CA 1
ATOM 1281 C C . GLU A 1 162 ? 13.803 -7.420 -10.827 1.00 92.00 162 GLU A C 1
ATOM 1283 O O . GLU A 1 162 ? 13.207 -7.187 -9.775 1.00 92.00 162 GLU A O 1
ATOM 1288 N N . ARG A 1 163 ? 14.903 -6.729 -11.151 1.00 91.44 163 ARG A N 1
ATOM 1289 C CA . ARG A 1 163 ? 15.469 -5.682 -10.277 1.00 91.44 163 ARG A CA 1
ATOM 1290 C C . ARG A 1 163 ? 14.534 -4.489 -10.072 1.00 91.44 163 ARG A C 1
ATOM 1292 O O . ARG A 1 163 ? 14.515 -3.902 -8.988 1.00 91.44 163 ARG A O 1
ATOM 1299 N N . LEU A 1 164 ? 13.781 -4.092 -11.097 1.00 88.81 164 LEU A N 1
ATOM 1300 C CA . LEU A 1 164 ? 12.752 -3.052 -10.973 1.00 88.81 164 LEU A CA 1
ATOM 1301 C C . LEU A 1 164 ? 11.530 -3.557 -10.191 1.00 88.81 164 LEU A C 1
ATOM 1303 O O . LEU A 1 164 ? 10.913 -2.784 -9.455 1.00 88.81 164 LEU A O 1
ATOM 1307 N N . GLN A 1 165 ? 11.214 -4.851 -10.295 1.00 94.50 165 GLN A N 1
ATOM 1308 C CA . GLN A 1 165 ? 10.148 -5.478 -9.519 1.00 94.50 165 GLN A CA 1
ATOM 1309 C C . GLN A 1 165 ? 10.499 -5.499 -8.037 1.00 94.50 165 GLN A C 1
ATOM 1311 O O . GLN A 1 165 ? 9.686 -5.064 -7.233 1.00 94.50 165 GLN A O 1
ATOM 1316 N N . ALA A 1 166 ? 11.730 -5.866 -7.680 1.00 96.06 166 ALA A N 1
ATOM 1317 C CA . ALA A 1 166 ? 12.194 -5.829 -6.295 1.00 96.06 166 ALA A CA 1
ATOM 1318 C C . ALA A 1 166 ? 12.083 -4.421 -5.676 1.00 96.06 166 ALA A C 1
ATOM 1320 O O . ALA A 1 166 ? 11.708 -4.268 -4.514 1.00 96.06 166 ALA A O 1
ATOM 1321 N N . GLN A 1 167 ? 12.357 -3.370 -6.458 1.00 94.56 167 GLN A N 1
ATOM 1322 C CA . GLN A 1 167 ? 12.146 -1.989 -6.012 1.00 94.56 167 GLN A CA 1
ATOM 1323 C C . GLN A 1 167 ? 10.661 -1.644 -5.862 1.00 94.56 167 GLN A C 1
ATOM 1325 O O . GLN A 1 167 ? 10.292 -0.949 -4.915 1.00 94.56 167 GLN A O 1
ATOM 1330 N N . SER A 1 168 ? 9.812 -2.135 -6.765 1.00 95.88 168 SER A N 1
ATOM 1331 C CA . SER A 1 168 ? 8.360 -1.962 -6.665 1.00 95.88 168 SER A CA 1
ATOM 1332 C C . SER A 1 168 ? 7.818 -2.652 -5.415 1.00 95.88 168 SER A C 1
ATOM 1334 O O . SER A 1 168 ? 7.055 -2.046 -4.670 1.00 95.88 168 SER A O 1
ATOM 1336 N N . ASP A 1 169 ? 8.273 -3.868 -5.123 1.00 97.25 169 ASP A N 1
ATOM 1337 C CA . ASP A 1 169 ? 7.861 -4.632 -3.946 1.00 97.25 169 ASP A CA 1
ATOM 1338 C C . ASP A 1 169 ? 8.220 -3.905 -2.641 1.00 97.25 169 ASP A C 1
ATOM 1340 O O . ASP A 1 169 ? 7.380 -3.801 -1.749 1.00 97.25 169 ASP A O 1
ATOM 1344 N N . ALA A 1 170 ? 9.401 -3.281 -2.564 1.00 96.75 170 ALA A N 1
ATOM 1345 C CA . ALA A 1 170 ? 9.780 -2.454 -1.415 1.00 96.75 170 ALA A CA 1
ATOM 1346 C C . ALA A 1 170 ? 8.844 -1.243 -1.210 1.00 96.75 170 ALA A C 1
ATOM 1348 O O . ALA A 1 170 ? 8.496 -0.891 -0.077 1.00 96.75 170 ALA A O 1
ATOM 1349 N N . GLN A 1 171 ? 8.401 -0.602 -2.299 1.00 95.44 171 GLN A N 1
ATOM 1350 C CA . GLN A 1 171 ? 7.420 0.485 -2.214 1.00 95.44 171 GLN A CA 1
ATOM 1351 C C . GLN A 1 171 ? 6.018 -0.032 -1.869 1.00 95.44 171 GLN A C 1
ATOM 1353 O O . GLN A 1 171 ? 5.308 0.614 -1.099 1.00 95.44 171 GLN A O 1
ATOM 1358 N N . LEU A 1 172 ? 5.621 -1.208 -2.368 1.00 97.62 172 LEU A N 1
ATOM 1359 C CA . LEU A 1 172 ? 4.365 -1.860 -1.984 1.00 97.62 172 LEU A CA 1
ATOM 1360 C C . LEU A 1 17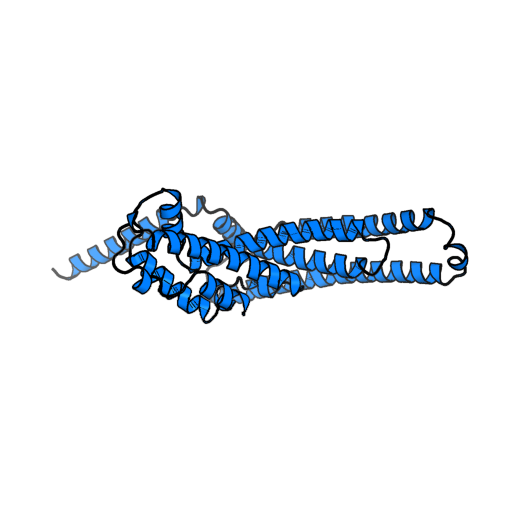2 ? 4.329 -2.166 -0.487 1.00 97.62 172 LEU A C 1
ATOM 1362 O O . LEU A 1 172 ? 3.302 -1.928 0.148 1.00 97.62 172 LEU A O 1
ATOM 1366 N N . ASP A 1 173 ? 5.428 -2.657 0.084 1.00 97.75 173 ASP A N 1
ATOM 1367 C CA . ASP A 1 173 ? 5.537 -2.925 1.520 1.00 97.75 173 ASP A CA 1
ATOM 1368 C C . ASP A 1 173 ? 5.425 -1.635 2.340 1.00 97.75 173 ASP A C 1
ATOM 1370 O O . ASP A 1 173 ? 4.673 -1.580 3.316 1.00 97.75 173 ASP A O 1
ATOM 1374 N N . THR A 1 174 ? 6.086 -0.566 1.887 1.00 96.75 174 THR A N 1
ATOM 1375 C CA . THR A 1 174 ? 6.008 0.761 2.516 1.00 96.75 174 THR A CA 1
ATOM 1376 C C . THR A 1 174 ? 4.571 1.293 2.504 1.00 96.75 174 THR A C 1
ATOM 1378 O O . THR A 1 174 ? 4.015 1.602 3.556 1.00 96.75 174 THR A O 1
ATOM 1381 N N . LEU A 1 175 ? 3.915 1.322 1.338 1.00 97.06 175 LEU A N 1
ATOM 1382 C CA . LEU A 1 175 ? 2.528 1.787 1.218 1.00 97.06 175 LEU A CA 1
ATOM 1383 C C . LEU A 1 175 ? 1.536 0.899 1.969 1.00 97.06 175 LEU A C 1
ATOM 1385 O O . LEU A 1 175 ? 0.558 1.403 2.514 1.00 97.06 175 LEU A O 1
ATOM 1389 N N . THR A 1 176 ? 1.780 -0.410 2.023 1.00 97.06 176 THR A N 1
ATOM 1390 C CA . THR A 1 176 ? 0.980 -1.336 2.832 1.00 97.06 176 THR A CA 1
ATOM 1391 C C . THR A 1 176 ? 1.070 -0.968 4.310 1.00 97.06 176 THR A C 1
ATOM 1393 O O . THR A 1 176 ? 0.043 -0.928 4.986 1.00 97.06 176 THR A O 1
ATOM 1396 N N . SER A 1 177 ? 2.273 -0.670 4.808 1.00 96.69 177 SER A N 1
ATOM 1397 C CA . SER A 1 177 ? 2.488 -0.253 6.196 1.00 96.69 177 SER A CA 1
ATOM 1398 C C . SER A 1 177 ? 1.787 1.072 6.509 1.00 96.69 177 SER A C 1
ATOM 1400 O O . SER A 1 177 ? 1.092 1.174 7.522 1.00 96.69 177 SER A O 1
ATOM 1402 N N . GLU A 1 178 ? 1.894 2.065 5.624 1.00 96.75 178 GLU A N 1
ATOM 1403 C CA . GLU A 1 178 ? 1.211 3.359 5.770 1.00 96.75 178 GLU A CA 1
ATOM 1404 C C . GLU A 1 178 ? -0.319 3.209 5.727 1.00 96.75 178 GLU A C 1
ATOM 1406 O O . GLU A 1 178 ? -1.039 3.730 6.584 1.00 96.75 178 GLU A O 1
ATOM 1411 N N . GLN A 1 179 ? -0.838 2.428 4.774 1.00 95.50 179 GLN A N 1
ATOM 1412 C CA . GLN A 1 179 ? -2.267 2.149 4.644 1.00 95.50 179 GLN A CA 1
ATOM 1413 C C . GLN A 1 179 ? -2.810 1.411 5.872 1.00 95.50 179 GLN A C 1
ATOM 1415 O O . GLN A 1 179 ? -3.865 1.778 6.391 1.00 95.50 179 GLN A O 1
ATOM 1420 N N . ALA A 1 180 ? -2.097 0.392 6.360 1.00 95.31 180 ALA A N 1
ATOM 1421 C CA . ALA A 1 180 ? -2.475 -0.341 7.562 1.00 95.31 180 ALA A CA 1
ATOM 1422 C C . ALA A 1 180 ? -2.439 0.563 8.801 1.00 95.31 180 ALA A C 1
ATOM 1424 O O . ALA A 1 180 ? -3.378 0.544 9.594 1.00 95.31 180 ALA A O 1
ATOM 1425 N N . SER A 1 181 ? -1.412 1.403 8.940 1.00 94.88 181 SER A N 1
ATOM 1426 C CA . SER A 1 181 ? -1.283 2.353 10.051 1.00 94.88 181 SER A CA 1
ATOM 1427 C C . SER A 1 181 ? -2.427 3.371 10.064 1.00 94.88 181 SER A C 1
ATOM 1429 O O . SER A 1 181 ? -3.038 3.605 11.110 1.00 94.88 181 SER A O 1
ATOM 1431 N N . SER A 1 182 ? -2.795 3.903 8.894 1.00 94.31 182 SER A N 1
ATOM 1432 C CA . SER A 1 182 ? -3.964 4.773 8.733 1.00 94.31 182 SER A CA 1
ATOM 1433 C C . SER A 1 182 ? -5.266 4.063 9.126 1.00 94.31 182 SER A C 1
ATOM 1435 O O . SER A 1 182 ? -6.075 4.621 9.871 1.00 94.31 182 SER A O 1
ATOM 1437 N N . LEU A 1 183 ? -5.467 2.807 8.708 1.00 94.25 183 LEU A N 1
ATOM 1438 C CA . LEU A 1 183 ? -6.641 2.016 9.102 1.00 94.25 183 LEU A CA 1
ATOM 1439 C C . LEU A 1 183 ? -6.678 1.766 10.617 1.00 94.25 183 LEU A C 1
ATOM 1441 O O . LEU A 1 183 ? -7.716 1.962 11.244 1.00 94.25 183 LEU A O 1
ATOM 1445 N N . VAL A 1 184 ? -5.549 1.398 11.227 1.00 93.19 184 VAL A N 1
ATOM 1446 C CA . VAL A 1 184 ? -5.422 1.184 12.680 1.00 93.19 184 VAL A CA 1
ATOM 1447 C C . VAL A 1 184 ? -5.793 2.447 13.460 1.00 93.19 184 VAL A C 1
ATOM 1449 O O . VAL A 1 184 ? -6.555 2.376 14.430 1.00 93.19 184 VAL A O 1
ATOM 1452 N N . ALA A 1 185 ? -5.310 3.612 13.024 1.00 91.94 185 ALA A N 1
ATOM 1453 C CA . ALA A 1 185 ? -5.655 4.891 13.635 1.00 91.94 185 ALA A CA 1
ATOM 1454 C C . ALA A 1 185 ? -7.152 5.211 13.475 1.00 91.94 185 ALA A C 1
ATOM 1456 O O . ALA A 1 185 ? -7.836 5.515 14.458 1.00 91.94 185 ALA A O 1
ATOM 1457 N N . ASN A 1 186 ? -7.693 5.074 12.261 1.00 91.00 186 ASN A N 1
ATOM 1458 C CA . ASN A 1 186 ? -9.092 5.384 11.966 1.00 91.00 186 ASN A CA 1
ATOM 1459 C C . ASN A 1 186 ? -10.071 4.463 12.705 1.00 91.00 186 ASN A C 1
ATOM 1461 O O . ASN A 1 186 ? -11.080 4.948 13.226 1.00 91.00 186 ASN A O 1
ATOM 1465 N N . LEU A 1 187 ? -9.742 3.176 12.848 1.00 92.75 187 LEU A N 1
ATOM 1466 C CA . LEU A 1 187 ? -10.520 2.183 13.598 1.00 92.75 187 LEU A CA 1
ATOM 1467 C C . LEU A 1 187 ? -10.348 2.290 15.123 1.00 92.75 187 LEU A C 1
ATOM 1469 O O . LEU A 1 187 ? -11.008 1.569 15.864 1.00 92.75 187 LEU A O 1
ATOM 1473 N N . ASN A 1 188 ? -9.527 3.225 15.616 1.00 89.31 188 ASN A N 1
ATOM 1474 C CA . ASN A 1 188 ? -9.234 3.406 17.042 1.00 89.31 188 ASN A CA 1
ATOM 1475 C C . ASN A 1 188 ? -8.606 2.161 17.700 1.00 89.31 188 ASN A C 1
ATOM 1477 O O . ASN A 1 188 ? -8.869 1.850 18.863 1.00 89.31 188 ASN A O 1
ATOM 1481 N N . LEU A 1 189 ? -7.768 1.447 16.948 1.00 88.94 189 LEU A N 1
ATOM 1482 C CA . LEU A 1 189 ? -7.102 0.228 17.403 1.00 88.94 189 LEU A CA 1
ATOM 1483 C C . LEU A 1 189 ? -5.865 0.507 18.267 1.00 88.94 189 LEU A C 1
ATOM 1485 O O . LEU A 1 189 ? -5.414 -0.396 18.960 1.00 88.94 189 LEU A O 1
ATOM 1489 N N . GLY A 1 190 ? -5.338 1.737 18.284 1.00 86.38 190 GLY A N 1
ATOM 1490 C CA . GLY A 1 190 ? -4.137 2.098 19.052 1.00 86.38 190 GLY A CA 1
ATOM 1491 C C . GLY A 1 190 ? -4.190 1.703 20.540 1.00 86.38 190 GLY A C 1
ATOM 1492 O O . GLY A 1 190 ? -3.337 0.936 20.986 1.00 86.38 190 GLY A O 1
ATOM 1493 N N . PRO A 1 191 ? -5.202 2.143 21.316 1.00 84.69 191 PRO A N 1
ATOM 1494 C CA . PRO A 1 191 ? -5.343 1.754 22.721 1.00 84.69 191 PRO A CA 1
ATOM 1495 C C . PRO A 1 191 ? -5.492 0.239 22.915 1.00 84.69 191 PRO A C 1
ATOM 1497 O O . PRO A 1 191 ? -4.890 -0.332 23.821 1.00 84.69 191 PRO A O 1
ATOM 1500 N N . ILE A 1 192 ? -6.257 -0.421 22.038 1.00 84.62 192 ILE A N 1
ATOM 1501 C CA . ILE A 1 192 ? -6.484 -1.871 22.094 1.00 84.62 192 ILE A CA 1
ATOM 1502 C C . ILE A 1 192 ? -5.171 -2.617 21.831 1.00 84.62 192 ILE A C 1
ATOM 1504 O O . ILE A 1 192 ? -4.844 -3.551 22.556 1.00 84.62 192 ILE A O 1
ATOM 1508 N N . TYR A 1 193 ? -4.380 -2.172 20.856 1.00 81.31 193 TYR A N 1
ATOM 1509 C CA . TYR A 1 193 ? -3.096 -2.769 20.503 1.00 81.31 193 TYR A CA 1
ATOM 1510 C C . TYR A 1 193 ? -2.075 -2.667 21.646 1.00 81.31 193 TYR A C 1
ATOM 1512 O O . TYR A 1 193 ? -1.400 -3.646 21.958 1.00 81.31 193 TYR A O 1
ATOM 1520 N N . THR A 1 194 ? -2.025 -1.533 22.351 1.00 83.19 194 THR A N 1
ATOM 1521 C CA . THR A 1 194 ? -1.189 -1.374 23.555 1.00 83.19 194 THR A CA 1
ATOM 1522 C C . THR A 1 194 ? -1.596 -2.341 24.672 1.00 83.19 194 THR A C 1
ATOM 1524 O O . THR A 1 194 ? -0.737 -2.930 25.332 1.00 83.19 194 THR A O 1
ATOM 1527 N N . ILE A 1 195 ? -2.899 -2.553 24.877 1.00 81.06 195 ILE A N 1
ATOM 1528 C CA . ILE A 1 195 ? -3.421 -3.523 2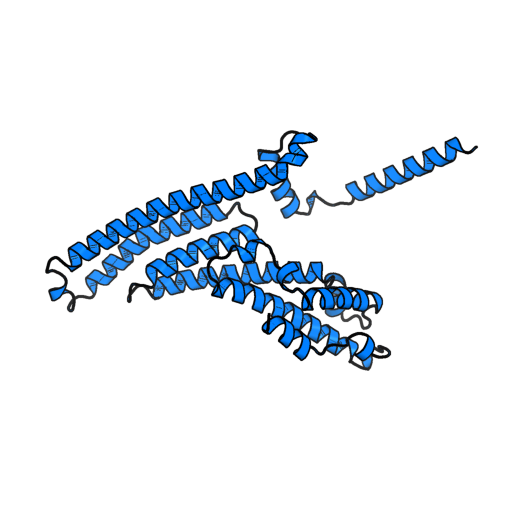5.856 1.00 81.06 195 ILE A CA 1
ATOM 1529 C C . ILE A 1 195 ? -3.062 -4.958 25.436 1.00 81.06 195 ILE A C 1
ATOM 1531 O O . ILE A 1 195 ? -2.635 -5.758 26.271 1.00 81.06 195 ILE A O 1
ATOM 1535 N N . LEU A 1 196 ? -3.163 -5.270 24.138 1.00 79.06 196 LEU A N 1
ATOM 1536 C CA . LEU A 1 196 ? -2.783 -6.572 23.585 1.00 79.06 196 LEU A CA 1
ATOM 1537 C C . LEU A 1 196 ? -1.288 -6.865 23.787 1.00 79.06 196 LEU A C 1
ATOM 1539 O O . LEU A 1 196 ? -0.951 -7.975 24.196 1.00 79.06 196 LEU A O 1
ATOM 1543 N N . GLN A 1 197 ? -0.405 -5.882 23.572 1.00 80.56 197 GLN A N 1
ATOM 1544 C CA . GLN A 1 197 ? 1.043 -6.046 23.769 1.00 80.56 197 GLN A CA 1
ATOM 1545 C C . GLN A 1 197 ? 1.464 -6.109 25.242 1.00 80.56 197 GLN A C 1
ATOM 1547 O O . GLN A 1 197 ? 2.404 -6.821 25.587 1.00 80.56 197 GLN A O 1
ATOM 1552 N N . SER A 1 198 ? 0.784 -5.376 26.125 1.00 76.12 198 SER A N 1
ATOM 1553 C CA . SER A 1 198 ? 1.132 -5.305 27.552 1.00 76.12 198 SER A CA 1
ATOM 1554 C C . SER A 1 198 ? 0.643 -6.503 28.379 1.00 76.12 198 SER A C 1
ATOM 1556 O O . SER A 1 198 ? 0.821 -6.509 29.597 1.00 76.12 198 SER A O 1
ATOM 1558 N N . ASN A 1 199 ? 0.042 -7.522 27.746 1.00 67.94 199 ASN A N 1
ATOM 1559 C CA . ASN A 1 199 ? -0.566 -8.687 28.406 1.00 67.94 199 ASN A CA 1
ATOM 1560 C C . ASN A 1 199 ? -1.560 -8.321 29.521 1.00 67.94 199 ASN A C 1
ATOM 1562 O O . ASN A 1 199 ? -1.828 -9.120 30.420 1.00 67.94 199 ASN A O 1
ATOM 1566 N N . GLN A 1 200 ? -2.149 -7.126 29.459 1.00 70.75 200 GLN A N 1
ATOM 1567 C CA . GLN A 1 200 ? -3.239 -6.772 30.353 1.00 70.75 200 GLN A CA 1
ATOM 1568 C C . GLN A 1 200 ? -4.454 -7.652 30.035 1.00 70.75 200 GLN A C 1
ATOM 1570 O O . GLN A 1 200 ? -4.781 -7.914 28.875 1.00 70.75 200 GLN A O 1
ATOM 1575 N N . SER A 1 201 ? -5.106 -8.148 31.085 1.00 65.19 201 SER A N 1
ATOM 1576 C CA . SER A 1 201 ? -6.148 -9.172 30.974 1.00 65.19 201 SER A CA 1
ATOM 1577 C C . SER A 1 201 ? -7.508 -8.624 30.540 1.00 65.19 201 SER A C 1
ATOM 1579 O O . SER A 1 201 ? -8.335 -9.382 30.045 1.00 65.19 201 SER A O 1
ATOM 1581 N N . LYS A 1 202 ? -7.762 -7.315 30.681 1.00 72.44 202 LYS A N 1
ATOM 1582 C CA . LYS A 1 202 ? -9.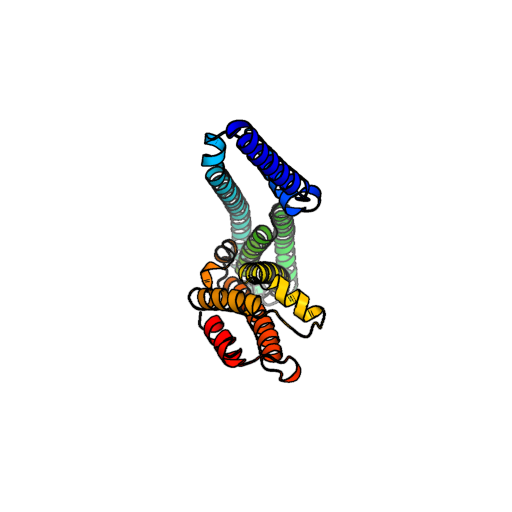072 -6.722 30.378 1.00 72.44 202 LYS A CA 1
ATOM 1583 C C . LYS A 1 202 ? -8.973 -5.572 29.386 1.00 72.44 202 LYS A C 1
ATOM 1585 O O . LYS A 1 202 ? -8.518 -4.485 29.726 1.00 72.44 202 LYS A O 1
ATOM 1590 N N . ILE A 1 203 ? -9.472 -5.812 28.175 1.00 81.38 203 ILE A N 1
ATOM 1591 C CA . ILE A 1 203 ? -9.808 -4.748 27.226 1.00 81.38 203 ILE A CA 1
ATOM 1592 C C . ILE A 1 203 ? -11.105 -4.096 27.715 1.00 81.38 203 ILE A C 1
ATOM 1594 O O . ILE A 1 203 ? -12.090 -4.786 27.982 1.00 81.38 203 ILE A O 1
ATOM 1598 N N . GLU A 1 204 ? -11.122 -2.770 27.841 1.00 83.56 204 GLU A N 1
ATOM 1599 C CA . GLU A 1 204 ? -12.326 -2.050 28.255 1.00 83.56 204 GLU A CA 1
ATOM 1600 C C . GLU A 1 204 ? -13.467 -2.257 27.248 1.00 83.56 204 GLU A C 1
ATOM 1602 O O . GLU A 1 204 ? -13.317 -2.032 26.044 1.00 83.56 204 GLU A O 1
ATOM 1607 N N . THR A 1 205 ? -14.650 -2.627 27.744 1.00 85.44 205 THR A N 1
ATOM 1608 C CA . THR A 1 205 ? -15.829 -2.903 26.903 1.00 85.44 205 THR A CA 1
ATOM 1609 C C . THR A 1 205 ? -16.259 -1.694 26.071 1.00 85.44 205 THR A C 1
ATOM 1611 O O . THR A 1 205 ? -16.765 -1.855 24.963 1.00 85.44 205 THR A O 1
ATOM 1614 N N . ASN A 1 206 ? -16.027 -0.475 26.564 1.00 87.00 206 ASN A N 1
ATOM 1615 C CA . ASN A 1 206 ? -16.306 0.751 25.822 1.00 87.00 206 ASN A CA 1
ATOM 1616 C C . ASN A 1 206 ? -15.399 0.910 24.586 1.00 87.00 206 ASN A C 1
ATOM 1618 O O . ASN A 1 206 ? -15.878 1.304 23.525 1.00 87.00 206 ASN A O 1
ATOM 1622 N N . LEU A 1 207 ? -14.113 0.548 24.690 1.00 87.81 207 LEU A N 1
ATOM 1623 C CA . LEU A 1 207 ? -13.182 0.583 23.556 1.00 87.81 207 LEU A CA 1
ATOM 1624 C C . LEU A 1 207 ? -13.597 -0.418 22.472 1.00 87.81 207 LEU A C 1
ATOM 1626 O O . LEU A 1 207 ? -13.609 -0.063 21.295 1.00 87.81 207 LEU A O 1
ATOM 1630 N N . LEU A 1 208 ? -14.016 -1.625 22.872 1.00 89.06 208 LEU A N 1
ATOM 1631 C CA . LEU A 1 208 ? -14.538 -2.641 21.950 1.00 89.06 208 LEU A CA 1
ATOM 1632 C C . LEU A 1 208 ? -15.804 -2.165 21.230 1.00 89.06 208 LEU A C 1
ATOM 1634 O O . LEU A 1 208 ? -15.912 -2.339 20.021 1.00 89.06 208 LEU A O 1
ATOM 1638 N N . LYS A 1 209 ? -16.735 -1.508 21.933 1.00 89.81 209 LYS A N 1
ATOM 1639 C CA . LYS A 1 209 ? -17.952 -0.949 21.315 1.00 89.81 209 LYS A CA 1
ATOM 1640 C C . LYS A 1 209 ? -17.638 0.139 20.286 1.00 89.81 209 LYS A C 1
ATOM 1642 O O . LYS A 1 209 ? -18.215 0.131 19.201 1.00 89.81 209 LYS A O 1
ATOM 1647 N N . ILE A 1 210 ? -16.716 1.055 20.603 1.00 91.12 210 ILE A N 1
ATOM 1648 C CA . ILE A 1 210 ? -16.276 2.105 19.668 1.00 91.12 210 ILE A CA 1
ATOM 1649 C C . ILE A 1 210 ? -15.610 1.481 18.439 1.00 91.12 210 ILE A C 1
ATOM 1651 O O . ILE A 1 210 ? -15.912 1.875 17.313 1.00 91.12 210 ILE A O 1
ATOM 1655 N N . PHE A 1 211 ? -14.723 0.508 18.654 1.00 93.25 211 PHE A N 1
ATOM 1656 C CA . PHE A 1 211 ? -14.063 -0.221 17.578 1.00 93.25 211 PHE A CA 1
ATOM 1657 C C . PHE A 1 211 ? -15.079 -0.925 16.674 1.00 93.25 211 PHE A C 1
ATOM 1659 O O . PHE A 1 211 ? -15.039 -0.717 15.468 1.00 93.25 211 PHE A O 1
ATOM 1666 N N . MET A 1 212 ? -16.025 -1.680 17.239 1.00 93.12 212 MET A N 1
ATOM 1667 C CA . MET A 1 212 ? -17.034 -2.399 16.459 1.00 93.12 212 MET A CA 1
ATOM 1668 C C . MET A 1 212 ? -17.923 -1.463 15.649 1.00 93.12 212 MET A C 1
ATOM 1670 O O . MET A 1 212 ? -18.127 -1.709 14.468 1.00 93.12 212 MET A O 1
ATOM 1674 N N . SER A 1 213 ? -18.363 -0.343 16.230 1.00 92.44 213 SER A N 1
ATOM 1675 C CA . SER A 1 213 ? -19.143 0.651 15.486 1.00 92.44 213 SER A CA 1
ATOM 1676 C C . SER A 1 213 ? -18.384 1.199 14.271 1.00 92.44 213 SER A C 1
ATOM 1678 O O . SER A 1 213 ? -18.977 1.394 13.212 1.00 92.44 213 SER A O 1
ATOM 1680 N N . LYS A 1 214 ? -17.076 1.443 14.410 1.00 92.94 214 LYS A N 1
ATOM 1681 C CA . LYS A 1 214 ? -16.226 1.902 13.304 1.00 92.94 214 LYS A CA 1
ATOM 1682 C C . LYS A 1 214 ? -15.924 0.791 12.302 1.00 92.94 214 LYS A C 1
ATOM 1684 O O . LYS A 1 214 ? -15.876 1.061 11.106 1.00 92.94 214 LYS A O 1
ATOM 1689 N N . LEU A 1 215 ? -15.722 -0.433 12.785 1.00 93.75 215 LEU A N 1
ATOM 1690 C CA . LEU A 1 215 ? -15.477 -1.603 11.955 1.00 93.75 215 LEU A CA 1
ATOM 1691 C C . LEU A 1 215 ? -16.697 -1.909 11.087 1.00 93.75 215 LEU A C 1
ATOM 1693 O O . LEU A 1 215 ? -16.526 -2.131 9.901 1.00 93.75 215 LEU A O 1
ATOM 1697 N N . ASP A 1 216 ? -17.911 -1.865 11.636 1.00 92.25 216 ASP A N 1
ATOM 1698 C CA . ASP A 1 216 ? -19.135 -2.090 10.861 1.00 92.25 216 ASP A CA 1
ATOM 1699 C C . ASP A 1 216 ? -19.288 -1.055 9.740 1.00 92.25 216 ASP A C 1
ATOM 1701 O O . ASP A 1 216 ? -19.495 -1.434 8.590 1.00 92.25 216 ASP A O 1
ATOM 1705 N N . ALA A 1 217 ? -19.074 0.232 10.036 1.00 91.56 217 ALA A N 1
ATOM 1706 C CA . ALA A 1 217 ? -19.090 1.284 9.016 1.00 91.56 217 ALA A CA 1
ATOM 1707 C C . ALA A 1 217 ? -18.009 1.075 7.938 1.00 91.56 217 ALA A C 1
ATOM 1709 O O . ALA A 1 217 ? -18.241 1.322 6.756 1.00 91.56 217 ALA A O 1
ATOM 1710 N N . PHE A 1 218 ? -16.828 0.599 8.338 1.00 92.81 218 PHE A N 1
ATOM 1711 C CA . PHE A 1 218 ? -15.748 0.265 7.414 1.00 92.81 218 PHE A CA 1
ATOM 1712 C C . PHE A 1 218 ? -16.064 -0.969 6.555 1.00 92.81 218 PHE A C 1
ATOM 1714 O O . PHE A 1 218 ? -15.732 -0.979 5.378 1.00 92.81 218 PHE A O 1
ATOM 1721 N N . LEU A 1 219 ? -16.728 -1.988 7.105 1.00 91.25 219 LEU A N 1
ATOM 1722 C CA . LEU A 1 219 ? -17.135 -3.184 6.361 1.00 91.25 219 LEU A CA 1
ATOM 1723 C C . LEU A 1 219 ? -18.248 -2.899 5.345 1.00 91.25 219 LEU A C 1
ATOM 1725 O O . LEU A 1 219 ? -18.345 -3.610 4.350 1.00 91.25 219 LEU A O 1
ATOM 1729 N N . GLU A 1 220 ? -19.072 -1.876 5.579 1.00 90.38 220 GLU A N 1
ATOM 1730 C CA . GLU A 1 220 ? -20.057 -1.405 4.599 1.00 90.38 220 GLU A CA 1
ATOM 1731 C C . GLU A 1 220 ? -19.407 -0.619 3.452 1.00 90.38 220 GLU A C 1
ATOM 1733 O O . GLU A 1 220 ? -19.828 -0.755 2.303 1.00 90.38 220 GLU A O 1
ATOM 1738 N N . LEU A 1 221 ? -18.391 0.201 3.751 1.00 87.56 221 LEU A N 1
ATOM 1739 C CA . LEU A 1 221 ? -17.700 1.052 2.775 1.00 87.56 221 LEU A CA 1
ATOM 1740 C C . LEU A 1 221 ? -16.168 1.033 2.972 1.00 87.56 221 LEU A C 1
ATOM 1742 O O . LEU A 1 221 ? -15.601 2.007 3.488 1.00 87.56 221 LEU A O 1
ATOM 1746 N N . PRO A 1 222 ? -15.469 -0.028 2.520 1.00 84.19 222 PRO A N 1
ATOM 1747 C CA . PRO A 1 222 ? -14.029 -0.182 2.747 1.00 84.19 222 PRO A CA 1
ATOM 1748 C C . PRO A 1 222 ? -13.185 0.917 2.091 1.00 84.19 222 PRO A C 1
ATOM 1750 O O . PRO A 1 222 ? -12.186 1.368 2.656 1.00 84.19 222 PRO A O 1
ATOM 1753 N N . ASP A 1 223 ? -13.619 1.405 0.928 1.00 81.75 223 ASP A N 1
ATOM 1754 C CA . ASP A 1 223 ? -12.886 2.397 0.136 1.00 81.75 223 ASP A CA 1
ATOM 1755 C C . ASP A 1 223 ? -12.744 3.760 0.826 1.00 81.75 223 ASP A C 1
ATOM 1757 O O . ASP A 1 223 ? -11.812 4.506 0.533 1.00 81.75 223 ASP A O 1
ATOM 1761 N N . VAL A 1 224 ? -13.643 4.094 1.758 1.00 84.25 224 VAL A N 1
ATOM 1762 C CA . VAL A 1 224 ? -13.684 5.414 2.413 1.00 84.25 224 VAL A CA 1
ATOM 1763 C C . VAL A 1 224 ? -12.478 5.646 3.324 1.00 84.25 224 VAL A C 1
ATOM 1765 O O . VAL A 1 224 ? -12.061 6.789 3.505 1.00 84.25 224 VAL A O 1
ATOM 1768 N N . LEU A 1 225 ? -11.911 4.580 3.898 1.00 87.69 225 LEU A N 1
ATOM 1769 C CA . LEU A 1 225 ? -10.744 4.667 4.784 1.00 87.69 225 LEU A CA 1
ATOM 1770 C C . LEU A 1 225 ? -9.419 4.358 4.072 1.00 87.69 225 LEU A C 1
ATOM 1772 O O . LEU A 1 225 ? -8.361 4.343 4.708 1.00 87.69 225 LEU A O 1
ATOM 1776 N N . LEU A 1 226 ? -9.453 4.119 2.759 1.00 87.75 226 LEU A N 1
ATOM 1777 C CA . LEU A 1 226 ? -8.236 3.992 1.971 1.00 87.75 226 LEU A CA 1
ATOM 1778 C C . LEU A 1 226 ? -7.551 5.349 1.802 1.00 87.75 226 LEU A C 1
ATOM 1780 O O . LEU A 1 226 ? -8.195 6.393 1.711 1.00 87.75 226 LEU A O 1
ATOM 1784 N N . LEU A 1 227 ? -6.221 5.335 1.747 1.00 89.56 227 LEU A N 1
ATOM 1785 C CA . LEU A 1 227 ? -5.438 6.524 1.444 1.00 89.56 227 LEU A CA 1
ATOM 1786 C C . LEU A 1 227 ? -5.782 6.979 0.015 1.00 89.56 227 LEU A C 1
ATOM 1788 O O . LEU A 1 227 ? -5.629 6.184 -0.918 1.00 89.56 227 LEU A O 1
ATOM 1792 N N . PRO A 1 228 ? -6.204 8.241 -0.198 1.00 87.50 228 PRO A N 1
ATOM 1793 C CA . PRO A 1 228 ? -6.563 8.735 -1.529 1.00 87.50 228 PRO A CA 1
ATOM 1794 C C . PRO A 1 228 ? -5.448 8.539 -2.563 1.00 87.50 228 PRO A C 1
ATOM 1796 O O . PRO A 1 228 ? -5.708 8.240 -3.724 1.00 87.50 228 PRO A O 1
ATOM 1799 N N . GLN A 1 229 ? -4.191 8.636 -2.127 1.00 89.06 229 GLN A N 1
ATOM 1800 C CA . GLN A 1 229 ? -3.005 8.421 -2.950 1.00 89.06 229 GLN A CA 1
ATOM 1801 C C . GLN A 1 229 ? -2.939 7.013 -3.548 1.00 89.06 229 GLN A C 1
ATOM 1803 O O . GLN A 1 229 ? -2.488 6.854 -4.679 1.00 89.06 229 GLN A O 1
ATOM 1808 N N . VAL A 1 230 ? -3.414 5.984 -2.836 1.00 86.62 230 VAL A N 1
ATOM 1809 C CA . VAL A 1 230 ? -3.400 4.596 -3.332 1.00 86.62 230 VAL A CA 1
ATOM 1810 C C . VAL A 1 230 ? -4.272 4.460 -4.583 1.00 86.62 230 VAL A C 1
ATOM 1812 O O . VAL A 1 230 ? -3.952 3.676 -5.476 1.00 86.62 230 VAL A O 1
ATOM 1815 N N . GLN A 1 231 ? -5.317 5.282 -4.721 1.00 85.75 231 GLN A N 1
ATOM 1816 C CA . GLN A 1 231 ? -6.148 5.317 -5.928 1.00 85.75 231 GLN A CA 1
ATOM 1817 C C . GLN A 1 231 ? -5.403 5.877 -7.153 1.00 85.75 231 GLN A C 1
ATOM 1819 O O . GLN A 1 231 ? -5.811 5.614 -8.282 1.00 85.75 231 GLN A O 1
ATOM 1824 N N . LEU A 1 232 ? -4.295 6.601 -6.949 1.00 83.94 232 LEU A N 1
ATOM 1825 C CA . LEU A 1 232 ? -3.459 7.180 -8.008 1.00 83.94 232 LEU A CA 1
ATOM 1826 C C . LEU A 1 232 ? -2.364 6.225 -8.515 1.00 83.94 232 LEU A C 1
ATOM 1828 O O . LEU A 1 232 ? -1.649 6.558 -9.463 1.00 83.94 232 LEU A O 1
ATOM 1832 N N . ILE A 1 233 ? -2.210 5.041 -7.913 1.00 85.19 233 ILE A N 1
ATOM 1833 C CA . ILE A 1 233 ? -1.297 4.013 -8.430 1.00 85.19 233 ILE A CA 1
ATOM 1834 C C . ILE A 1 233 ? -1.852 3.507 -9.762 1.00 85.19 233 ILE A C 1
ATOM 1836 O O . ILE A 1 233 ? -3.008 3.101 -9.839 1.00 85.19 233 ILE A O 1
ATOM 1840 N N . MET A 1 234 ? -1.038 3.477 -10.812 1.00 82.25 234 MET A N 1
ATOM 1841 C CA . MET A 1 234 ? -1.484 3.138 -12.168 1.00 82.25 234 MET A CA 1
ATOM 1842 C C . MET A 1 234 ? -1.762 1.642 -12.342 1.00 82.25 234 MET A C 1
ATOM 1844 O O . MET A 1 234 ? -2.799 1.260 -12.892 1.00 82.25 234 MET A O 1
ATOM 1848 N N . SER A 1 235 ? -0.878 0.792 -11.816 1.00 86.12 235 SER A N 1
ATOM 1849 C CA . SER A 1 235 ? -1.042 -0.664 -11.845 1.00 86.12 235 SER A CA 1
ATOM 1850 C C . SER A 1 235 ? -2.196 -1.099 -10.940 1.00 86.12 235 SER A C 1
ATOM 1852 O O . SER A 1 235 ? -2.150 -0.938 -9.719 1.00 86.12 235 SER A O 1
ATOM 1854 N N . SER A 1 236 ? -3.234 -1.692 -11.534 1.00 89.12 236 SER A N 1
ATOM 1855 C CA . SER A 1 236 ? -4.360 -2.271 -10.789 1.00 89.12 236 SER A CA 1
ATOM 1856 C C . SER A 1 236 ? -3.922 -3.407 -9.865 1.00 89.12 236 SER A C 1
ATOM 1858 O O . SER A 1 236 ? -4.441 -3.521 -8.757 1.00 89.12 236 SER A O 1
ATOM 1860 N N . SER A 1 237 ? -2.928 -4.197 -10.282 1.00 92.69 237 SER A N 1
ATOM 1861 C CA . SER A 1 237 ? -2.331 -5.257 -9.463 1.00 92.69 237 SER A CA 1
ATOM 1862 C C . SER A 1 237 ? -1.649 -4.688 -8.214 1.00 92.69 237 SER A C 1
ATOM 1864 O O . SER A 1 237 ? -1.860 -5.183 -7.106 1.00 92.69 237 SER A O 1
ATOM 1866 N N . HIS A 1 238 ? -0.896 -3.592 -8.362 1.00 93.19 238 HIS A N 1
ATOM 1867 C CA . HIS A 1 238 ? -0.264 -2.903 -7.234 1.00 93.19 238 HIS A CA 1
ATOM 1868 C C . HIS A 1 238 ? -1.311 -2.322 -6.274 1.00 93.19 238 HIS A C 1
ATOM 1870 O O . HIS A 1 238 ? -1.206 -2.545 -5.068 1.00 93.19 238 HIS A O 1
ATOM 1876 N N . ARG A 1 239 ? -2.363 -1.666 -6.794 1.00 93.25 239 ARG A N 1
ATOM 1877 C CA . ARG A 1 239 ? -3.488 -1.170 -5.974 1.00 93.25 239 ARG A CA 1
ATOM 1878 C C . ARG A 1 239 ? -4.128 -2.279 -5.144 1.00 93.25 239 ARG A C 1
ATOM 1880 O O . ARG A 1 239 ? -4.192 -2.166 -3.921 1.00 93.25 239 ARG A O 1
ATOM 1887 N N . ALA A 1 240 ? -4.535 -3.362 -5.805 1.00 91.81 240 ALA A N 1
ATOM 1888 C CA . ALA A 1 240 ? -5.165 -4.504 -5.152 1.00 91.81 240 ALA A CA 1
ATOM 1889 C C . ALA A 1 240 ? -4.234 -5.146 -4.112 1.00 91.81 240 ALA A C 1
ATOM 1891 O O . ALA A 1 240 ? -4.683 -5.577 -3.053 1.00 91.81 240 ALA A O 1
ATOM 1892 N N . THR A 1 241 ? -2.926 -5.175 -4.382 1.00 95.38 241 THR A N 1
ATOM 1893 C CA . THR A 1 241 ? -1.928 -5.714 -3.452 1.00 95.38 241 THR A CA 1
ATOM 1894 C C . THR A 1 241 ? -1.847 -4.893 -2.166 1.00 95.38 241 THR A C 1
ATOM 1896 O O . THR A 1 241 ? -1.937 -5.477 -1.086 1.00 95.38 241 THR A O 1
ATOM 1899 N N . VAL A 1 242 ? -1.736 -3.561 -2.261 1.00 95.69 242 VAL A N 1
ATOM 1900 C CA . VAL A 1 242 ? -1.690 -2.670 -1.084 1.00 95.69 242 VAL A CA 1
ATOM 1901 C C . VAL A 1 242 ? -2.972 -2.797 -0.258 1.00 95.69 242 VAL A C 1
ATOM 1903 O O . VAL A 1 242 ? -2.902 -3.012 0.952 1.00 95.69 242 VAL A O 1
ATOM 1906 N N . GLN A 1 243 ? -4.139 -2.737 -0.910 1.00 93.38 243 GLN A N 1
ATOM 1907 C CA . GLN A 1 243 ? -5.443 -2.869 -0.249 1.00 93.38 243 GLN A CA 1
ATOM 1908 C C . GLN A 1 243 ? -5.575 -4.214 0.472 1.00 93.38 243 GLN A C 1
ATOM 1910 O O . GLN A 1 243 ? -5.789 -4.259 1.683 1.00 93.38 243 GLN A O 1
ATOM 1915 N N . LYS A 1 244 ? -5.363 -5.322 -0.247 1.00 93.81 244 LYS A N 1
ATOM 1916 C CA . LYS A 1 244 ? -5.497 -6.677 0.297 1.00 93.81 244 LYS A CA 1
ATOM 1917 C C . LYS A 1 244 ? -4.547 -6.923 1.465 1.00 93.81 244 LYS A C 1
ATOM 1919 O O . LYS A 1 244 ? -4.955 -7.484 2.480 1.00 93.81 244 LYS A O 1
ATOM 1924 N N . ARG A 1 245 ? -3.277 -6.520 1.344 1.00 95.62 245 ARG A N 1
ATOM 1925 C CA . ARG A 1 245 ? -2.298 -6.699 2.426 1.00 95.62 245 ARG A CA 1
ATOM 1926 C C . ARG A 1 245 ? -2.666 -5.853 3.648 1.00 95.62 245 ARG A C 1
ATOM 1928 O O . ARG A 1 245 ? -2.626 -6.379 4.757 1.00 95.62 245 ARG A O 1
ATOM 1935 N N . ALA A 1 246 ? -3.093 -4.603 3.462 1.00 95.38 246 ALA A N 1
ATOM 1936 C CA . ALA A 1 246 ? -3.525 -3.749 4.567 1.00 95.38 246 ALA A CA 1
ATOM 1937 C C . ALA A 1 246 ? -4.784 -4.293 5.267 1.00 95.38 246 ALA A C 1
ATOM 1939 O O . ALA A 1 246 ? -4.844 -4.325 6.496 1.00 95.38 246 ALA A O 1
ATOM 1940 N N . PHE A 1 247 ? -5.761 -4.802 4.513 1.00 94.88 247 PHE A N 1
ATOM 1941 C CA . PHE A 1 247 ? -6.948 -5.448 5.080 1.00 94.88 247 PHE A CA 1
ATOM 1942 C C . PHE A 1 247 ? -6.599 -6.719 5.854 1.00 94.88 247 PHE A C 1
ATOM 1944 O O . PHE A 1 247 ? -7.128 -6.929 6.944 1.00 94.88 247 PHE A O 1
ATOM 1951 N N . ASN A 1 248 ? -5.650 -7.524 5.369 1.00 94.62 248 ASN A N 1
ATOM 1952 C CA . ASN A 1 248 ? -5.171 -8.698 6.100 1.00 94.62 248 ASN A CA 1
ATOM 1953 C C . ASN A 1 248 ? -4.562 -8.335 7.464 1.00 94.62 248 ASN A C 1
ATOM 1955 O O . ASN A 1 248 ? -4.731 -9.096 8.416 1.00 94.62 248 ASN A O 1
ATOM 1959 N N . VAL A 1 249 ? -3.902 -7.176 7.592 1.00 93.62 249 VAL A N 1
ATOM 1960 C CA . VAL A 1 249 ? -3.424 -6.681 8.896 1.00 93.62 249 VAL A CA 1
ATOM 1961 C C . VAL A 1 249 ? -4.603 -6.422 9.836 1.00 93.62 249 VAL A C 1
ATOM 1963 O O . VAL A 1 249 ? -4.576 -6.862 10.985 1.00 93.62 249 VAL A O 1
ATOM 1966 N N . ILE A 1 250 ? -5.670 -5.781 9.351 1.00 93.88 250 ILE A N 1
ATOM 1967 C CA . ILE A 1 250 ? -6.876 -5.529 10.155 1.00 93.88 250 ILE A CA 1
ATOM 1968 C C . ILE A 1 250 ? -7.566 -6.834 10.556 1.00 93.88 250 ILE A C 1
ATOM 1970 O O . ILE A 1 250 ? -7.924 -6.993 11.722 1.00 93.88 250 ILE A O 1
ATOM 1974 N N . VAL A 1 251 ? -7.687 -7.797 9.640 1.00 94.88 251 VAL A N 1
ATOM 1975 C CA . VAL A 1 251 ? -8.225 -9.136 9.932 1.00 94.88 251 VAL A CA 1
ATOM 1976 C C . VAL A 1 251 ? -7.386 -9.843 11.000 1.00 94.88 251 VAL A C 1
ATOM 1978 O O . VAL A 1 251 ? -7.940 -10.440 11.921 1.00 94.88 251 VAL A O 1
ATOM 1981 N N . ALA A 1 252 ? -6.056 -9.755 10.926 1.00 93.38 252 ALA A N 1
ATOM 1982 C CA . ALA A 1 252 ? -5.167 -10.367 11.910 1.00 93.38 252 ALA A CA 1
ATOM 1983 C C . ALA A 1 252 ? -5.311 -9.732 13.303 1.00 93.38 252 ALA A C 1
ATOM 1985 O O . ALA A 1 252 ? -5.354 -10.453 14.301 1.00 93.38 252 ALA A O 1
ATOM 1986 N N . ILE A 1 253 ? -5.430 -8.401 13.385 1.00 91.75 253 ILE A N 1
ATOM 1987 C CA . ILE A 1 253 ? -5.695 -7.701 14.651 1.00 91.75 253 ILE A CA 1
ATOM 1988 C C . ILE A 1 253 ? -7.079 -8.086 15.186 1.00 91.75 253 ILE A C 1
ATOM 1990 O O . ILE A 1 253 ? -7.215 -8.407 16.365 1.00 91.75 253 ILE A O 1
ATOM 1994 N N . TYR A 1 254 ? -8.096 -8.118 14.321 1.00 93.94 254 TYR A N 1
ATOM 1995 C CA . TYR A 1 254 ? -9.447 -8.528 14.695 1.00 93.94 254 TYR A CA 1
ATOM 1996 C C . TYR A 1 254 ? -9.474 -9.945 15.264 1.00 93.94 254 TYR A C 1
ATOM 1998 O O . TYR A 1 254 ? -10.089 -10.172 16.301 1.00 93.94 254 TYR A O 1
ATOM 2006 N N . LYS A 1 255 ? -8.757 -10.883 14.638 1.00 93.50 255 LYS A N 1
ATOM 2007 C CA . LYS A 1 255 ? -8.630 -12.258 15.122 1.00 93.50 255 LYS A CA 1
ATOM 2008 C C . LYS A 1 255 ? -8.036 -12.317 16.531 1.00 93.50 255 LYS A C 1
ATOM 2010 O O . LYS A 1 255 ? -8.595 -12.998 17.384 1.00 93.50 255 LYS A O 1
ATOM 2015 N N . GLN A 1 256 ? -6.975 -11.555 16.805 1.00 91.12 256 GLN A N 1
ATOM 2016 C CA . GLN A 1 256 ? -6.385 -11.485 18.150 1.00 91.12 256 GLN A CA 1
ATOM 2017 C C . GLN A 1 256 ? -7.369 -10.927 19.188 1.00 91.12 256 GLN A C 1
ATOM 2019 O O . GLN A 1 256 ? -7.452 -11.437 20.305 1.00 91.12 256 GLN A O 1
ATOM 2024 N N . ILE A 1 257 ? -8.138 -9.895 18.824 1.00 90.38 257 ILE A N 1
ATOM 2025 C CA . ILE A 1 257 ? -9.186 -9.335 19.690 1.00 90.38 257 ILE A CA 1
ATOM 2026 C C . ILE A 1 257 ? -10.282 -10.378 19.931 1.00 90.38 257 ILE A C 1
ATOM 2028 O O . ILE A 1 257 ? -10.699 -10.577 21.070 1.00 90.38 257 ILE A O 1
ATOM 2032 N N . TYR A 1 258 ? -10.721 -11.062 18.875 1.00 91.38 258 TYR A N 1
ATOM 2033 C CA . TYR A 1 258 ? -11.769 -12.073 18.926 1.00 91.38 258 TYR A CA 1
ATOM 2034 C C . TYR A 1 258 ? -11.395 -13.232 19.848 1.00 91.38 258 TYR A C 1
ATOM 2036 O O . TYR A 1 258 ? -12.165 -13.561 20.749 1.00 91.38 258 TYR A O 1
ATOM 2044 N N . GLU A 1 259 ? -10.198 -13.797 19.678 1.00 89.94 259 GLU A N 1
ATOM 2045 C CA . GLU A 1 259 ? -9.667 -14.864 20.531 1.00 89.94 259 GLU A CA 1
ATOM 2046 C C . GLU A 1 259 ? -9.580 -14.415 21.995 1.00 89.94 259 GLU A C 1
ATOM 2048 O O . GLU A 1 259 ? -9.985 -15.152 22.890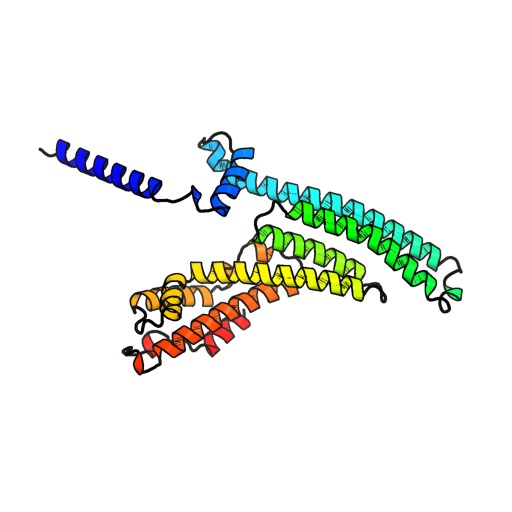 1.00 89.94 259 GLU A O 1
ATOM 2053 N N . ARG A 1 260 ? -9.133 -13.178 22.254 1.00 86.44 260 ARG A N 1
ATOM 2054 C CA . ARG A 1 260 ? -9.025 -12.656 23.623 1.00 86.44 260 ARG A CA 1
ATOM 2055 C C . ARG A 1 260 ? -10.385 -12.440 24.289 1.00 86.44 260 ARG A C 1
ATOM 2057 O O . ARG A 1 260 ? -10.522 -12.698 25.482 1.00 86.44 260 ARG A O 1
ATOM 2064 N N . VAL A 1 261 ? -11.378 -11.958 23.545 1.00 87.69 261 VAL A N 1
ATOM 2065 C CA . VAL A 1 261 ? -12.732 -11.713 24.070 1.00 87.69 261 VAL A CA 1
ATOM 2066 C C . VAL A 1 261 ? -13.488 -13.022 24.317 1.00 87.69 261 VAL A C 1
ATOM 2068 O O . VAL A 1 261 ? -14.250 -13.104 25.276 1.00 87.69 261 VAL A O 1
ATOM 2071 N N . HIS A 1 262 ? -13.248 -14.051 23.499 1.00 87.38 262 HIS A N 1
ATOM 2072 C CA . HIS A 1 262 ? -13.879 -15.369 23.644 1.00 87.38 262 HIS A CA 1
ATOM 2073 C C . HIS A 1 262 ? -13.139 -16.316 24.596 1.00 87.38 262 HIS A C 1
ATOM 2075 O O . HIS A 1 262 ? -13.683 -17.360 24.953 1.00 87.38 262 HIS A O 1
ATOM 2081 N N . ASP A 1 263 ? -11.925 -15.974 25.025 1.00 85.94 263 ASP A N 1
ATOM 2082 C CA . ASP A 1 263 ? -11.195 -16.736 26.033 1.00 85.94 263 ASP A CA 1
ATOM 2083 C C . ASP A 1 263 ? -11.868 -16.590 27.419 1.00 85.94 263 ASP A C 1
ATOM 2085 O O . ASP A 1 263 ? -11.906 -15.483 27.979 1.00 85.94 263 ASP A O 1
ATOM 2089 N N . PRO A 1 264 ? -12.365 -17.698 28.014 1.00 80.19 264 PRO A N 1
ATOM 2090 C CA . PRO A 1 264 ? -13.029 -17.685 29.317 1.00 80.19 264 PRO A CA 1
ATOM 2091 C C . PRO A 1 264 ? -12.170 -17.102 30.447 1.00 80.19 264 PRO A C 1
ATOM 2093 O O . PRO A 1 264 ? -12.720 -16.605 31.431 1.00 80.19 264 PRO A O 1
ATOM 2096 N N . ALA A 1 265 ? -10.837 -17.127 30.320 1.00 80.94 265 ALA A N 1
ATOM 2097 C CA . ALA A 1 265 ? -9.922 -16.589 31.324 1.00 80.94 265 ALA A CA 1
ATOM 2098 C C . ALA A 1 265 ? -10.017 -15.058 31.478 1.00 80.94 265 ALA A C 1
ATOM 2100 O O . ALA A 1 265 ? -9.690 -14.531 32.544 1.00 80.94 265 ALA A O 1
ATOM 2101 N N . ASN A 1 266 ? -10.493 -14.339 30.454 1.00 78.88 266 ASN A N 1
ATOM 2102 C CA . ASN A 1 266 ? -10.560 -12.871 30.464 1.00 78.88 266 ASN A CA 1
ATOM 2103 C C . ASN A 1 266 ? -11.883 -12.323 31.033 1.00 78.88 266 ASN A C 1
ATOM 2105 O O . ASN A 1 266 ? -11.983 -11.131 31.337 1.00 78.88 266 ASN A O 1
ATOM 2109 N N . GLY A 1 267 ? -12.875 -13.194 31.261 1.00 74.75 267 GLY A N 1
ATOM 2110 C CA . GLY A 1 267 ? -14.085 -12.876 32.026 1.00 74.75 267 GLY A CA 1
ATOM 2111 C C . GLY A 1 267 ? -15.052 -11.903 31.344 1.00 74.75 267 GLY A C 1
ATOM 2112 O O . GLY A 1 267 ? -15.678 -11.099 32.035 1.00 74.75 267 GLY A O 1
ATOM 2113 N N . PHE A 1 268 ? -15.164 -11.941 30.011 1.00 80.06 268 PHE A N 1
ATOM 2114 C CA . PHE A 1 268 ? -16.177 -11.177 29.279 1.00 80.06 268 PHE A CA 1
ATOM 2115 C C . PHE A 1 268 ? -17.555 -11.833 29.412 1.00 80.06 268 PHE A C 1
ATOM 2117 O O . PHE A 1 268 ? -17.751 -12.994 29.054 1.00 80.06 268 PHE A O 1
ATOM 2124 N N . GLU A 1 269 ? -18.531 -11.073 29.904 1.00 70.75 269 GLU A N 1
ATOM 2125 C CA . GLU A 1 269 ? -19.929 -11.493 29.917 1.00 70.75 269 GLU A CA 1
ATOM 2126 C C . GLU A 1 269 ? -20.508 -11.312 28.504 1.00 70.75 269 GLU A C 1
ATOM 2128 O O . GLU A 1 269 ? -20.563 -10.198 27.989 1.00 70.75 269 GLU A O 1
ATOM 2133 N N . GLN A 1 270 ? -20.911 -12.420 27.872 1.00 79.38 270 GLN A N 1
ATOM 2134 C CA . GLN A 1 270 ? -21.515 -12.485 26.527 1.00 79.38 270 GLN A CA 1
ATOM 2135 C C . GLN A 1 270 ? -20.612 -11.990 25.366 1.00 79.38 270 GLN A C 1
ATOM 2137 O O . GLN A 1 270 ? -20.944 -11.007 24.697 1.00 79.38 270 GLN A O 1
ATOM 2142 N N . PRO A 1 271 ? -19.508 -12.706 25.060 1.00 81.56 271 PRO A N 1
ATOM 2143 C CA . PRO A 1 271 ? -18.596 -12.404 23.945 1.00 81.56 271 PRO A CA 1
ATOM 2144 C C . PRO A 1 271 ? -19.294 -12.201 22.590 1.00 81.56 271 PRO A C 1
ATOM 2146 O O . PRO A 1 271 ? -18.993 -11.238 21.884 1.00 81.56 271 PRO A O 1
ATOM 2149 N N . ASP A 1 272 ? -20.292 -13.036 22.282 1.00 82.25 272 ASP A N 1
ATOM 2150 C CA . ASP A 1 272 ? -21.021 -13.016 21.006 1.00 82.25 272 ASP A CA 1
ATOM 2151 C C . ASP A 1 272 ? -21.846 -11.733 20.793 1.00 82.25 272 ASP A C 1
ATOM 2153 O O . ASP A 1 272 ? -22.103 -11.326 19.661 1.00 82.25 272 ASP A O 1
ATOM 2157 N N . GLN A 1 273 ? -22.268 -11.062 21.875 1.00 81.75 273 GLN A N 1
ATOM 2158 C CA . GLN A 1 273 ? -22.974 -9.777 21.777 1.00 81.75 273 GLN A CA 1
ATOM 2159 C C . GLN A 1 273 ? -22.016 -8.606 21.540 1.00 81.75 273 GLN A C 1
ATOM 2161 O O . GLN A 1 273 ? -22.415 -7.586 20.979 1.00 81.75 273 GLN A O 1
ATOM 2166 N N . LEU A 1 274 ? -20.759 -8.736 21.976 1.00 82.88 274 LEU A N 1
ATOM 2167 C CA . LEU A 1 274 ? -19.723 -7.727 21.764 1.00 82.88 274 LEU A CA 1
ATOM 2168 C C . LEU A 1 274 ? -19.136 -7.835 20.356 1.00 82.88 274 LEU A C 1
ATOM 2170 O O . LEU A 1 274 ? -18.967 -6.819 19.687 1.00 82.88 274 LEU A O 1
ATOM 2174 N N . LEU A 1 275 ? -18.845 -9.056 19.904 1.00 87.56 275 LEU A N 1
ATOM 2175 C CA . LEU A 1 275 ? -18.247 -9.349 18.604 1.00 87.56 275 LEU A CA 1
ATOM 2176 C C . LEU A 1 275 ? -19.165 -10.285 17.814 1.00 87.56 275 LEU A C 1
ATOM 2178 O O . LEU A 1 275 ? -19.039 -11.501 17.863 1.00 87.56 275 LEU A O 1
ATOM 2182 N N . HIS A 1 276 ? -20.089 -9.700 17.059 1.00 86.19 276 HIS A N 1
ATOM 2183 C CA . HIS A 1 276 ? -21.138 -10.443 16.357 1.00 86.19 276 HIS A CA 1
ATOM 2184 C C . HIS A 1 276 ? -20.711 -11.006 14.983 1.00 86.19 276 HIS A C 1
ATOM 2186 O O . HIS A 1 276 ? -21.516 -11.651 14.311 1.00 86.19 276 HIS A O 1
ATOM 2192 N N . LYS A 1 277 ? -19.476 -10.740 14.534 1.00 90.75 277 LYS A N 1
ATOM 2193 C CA . LYS A 1 277 ? -18.897 -11.282 13.294 1.00 90.75 277 LYS A CA 1
ATOM 2194 C C . LYS A 1 277 ? -17.687 -12.149 13.634 1.00 90.75 277 LYS A C 1
ATOM 2196 O O . LYS A 1 277 ? -16.894 -11.813 14.502 1.00 90.75 277 LYS A O 1
ATOM 2201 N N . THR A 1 278 ? -17.521 -13.257 12.930 1.00 93.06 278 THR A N 1
ATOM 2202 C CA . THR A 1 278 ? -16.317 -14.095 13.031 1.00 93.06 278 THR A CA 1
ATOM 2203 C C . THR A 1 278 ? -15.173 -13.497 12.203 1.00 93.06 278 THR A C 1
ATOM 2205 O O . THR A 1 278 ? -15.436 -12.786 11.224 1.00 93.06 278 THR A O 1
ATOM 2208 N N . PRO A 1 279 ? -13.899 -13.778 12.533 1.00 94.25 279 PRO A N 1
ATOM 2209 C CA . PRO A 1 279 ? -12.765 -13.346 11.715 1.00 94.25 279 PRO A CA 1
ATOM 2210 C C . PRO A 1 279 ? -12.874 -13.789 10.251 1.00 94.25 279 PRO A C 1
ATOM 2212 O O . PRO A 1 279 ? -12.505 -13.033 9.354 1.00 94.25 279 PRO A O 1
ATOM 2215 N N . GLU A 1 280 ? -13.438 -14.970 9.995 1.00 93.75 280 GLU A N 1
ATOM 2216 C CA . GLU A 1 280 ? -13.672 -15.506 8.653 1.00 93.75 280 GLU A CA 1
ATOM 2217 C C . GLU A 1 280 ? -14.704 -14.675 7.881 1.00 93.75 280 GLU A C 1
ATOM 2219 O O . GLU A 1 280 ? -14.506 -14.393 6.700 1.00 93.75 280 GLU A O 1
ATOM 2224 N N . GLN A 1 281 ? -15.780 -14.231 8.540 1.00 93.38 281 GLN A N 1
ATOM 2225 C CA . GLN A 1 281 ? -16.772 -13.338 7.931 1.00 93.38 281 GLN A CA 1
ATOM 2226 C C . GLN A 1 281 ? -16.174 -11.967 7.609 1.00 93.38 281 GLN A C 1
ATOM 2228 O O . GLN A 1 281 ? -16.382 -11.458 6.510 1.00 93.38 281 GLN A O 1
ATOM 2233 N N . VAL A 1 282 ? -15.408 -11.385 8.539 1.00 93.75 282 VAL A N 1
ATOM 2234 C CA . VAL A 1 282 ? -14.719 -10.099 8.328 1.00 93.75 282 VAL A CA 1
ATOM 2235 C C . VAL A 1 282 ? -13.739 -10.202 7.158 1.00 93.75 282 VAL A C 1
ATOM 2237 O O . VAL A 1 282 ? -13.744 -9.346 6.275 1.00 93.75 282 VAL A O 1
ATOM 2240 N N . ALA A 1 283 ? -12.946 -11.276 7.103 1.00 93.25 283 ALA A N 1
ATOM 2241 C CA . ALA A 1 283 ? -12.037 -11.537 5.992 1.00 93.25 283 ALA A CA 1
ATOM 2242 C C . ALA A 1 283 ? -12.791 -11.673 4.665 1.00 93.25 283 ALA A C 1
ATOM 2244 O O . ALA A 1 283 ? -12.405 -11.060 3.674 1.00 93.25 283 ALA A O 1
ATOM 2245 N N . HIS A 1 284 ? -13.889 -12.432 4.643 1.00 92.19 284 HIS A N 1
ATOM 2246 C CA . HIS A 1 284 ? -14.672 -12.631 3.430 1.00 92.19 284 HIS A CA 1
ATOM 2247 C C . HIS A 1 284 ? -15.209 -11.309 2.870 1.00 92.19 284 HIS A C 1
ATOM 2249 O O . HIS A 1 284 ? -15.010 -11.041 1.689 1.00 92.19 284 HIS A O 1
ATOM 2255 N N . ILE A 1 285 ? -15.786 -10.449 3.718 1.00 91.06 285 ILE A N 1
ATOM 2256 C CA . ILE A 1 285 ? -16.304 -9.131 3.312 1.00 91.06 285 ILE A CA 1
ATOM 2257 C C . ILE A 1 285 ? -15.189 -8.267 2.706 1.00 91.06 285 ILE A C 1
ATOM 2259 O O . ILE A 1 285 ? -15.349 -7.732 1.611 1.00 91.06 285 ILE A O 1
ATOM 2263 N N . LEU A 1 286 ? -14.034 -8.191 3.373 1.00 87.88 286 LEU A N 1
ATOM 2264 C CA . LEU A 1 286 ? -12.902 -7.379 2.914 1.00 87.88 286 LEU A CA 1
ATOM 2265 C C . LEU A 1 286 ? -12.200 -7.941 1.669 1.00 87.88 286 LEU A C 1
ATOM 2267 O O . LEU A 1 286 ? -11.535 -7.193 0.966 1.00 87.88 286 LEU A O 1
ATOM 2271 N N . THR A 1 287 ? -12.317 -9.243 1.395 1.00 77.62 287 THR A N 1
ATOM 2272 C CA . THR A 1 287 ? -11.756 -9.870 0.178 1.00 77.62 287 THR A CA 1
ATOM 2273 C C . THR A 1 287 ? -12.713 -9.899 -1.011 1.00 77.62 287 THR A C 1
ATOM 2275 O O . THR A 1 287 ? -12.259 -10.098 -2.135 1.00 77.62 287 THR A O 1
ATOM 2278 N N . ALA A 1 288 ? -14.018 -9.755 -0.766 1.00 67.50 288 ALA A N 1
ATOM 2279 C CA . ALA A 1 288 ? -15.048 -9.673 -1.800 1.00 67.50 288 ALA A CA 1
ATOM 2280 C C . ALA A 1 288 ? -15.276 -8.237 -2.309 1.00 67.50 288 ALA A C 1
ATOM 2282 O O . ALA A 1 288 ? -15.987 -8.059 -3.299 1.00 67.50 288 ALA A O 1
ATOM 2283 N N . SER A 1 289 ? -14.695 -7.254 -1.616 1.00 55.91 289 SER A N 1
ATOM 2284 C CA . SER A 1 289 ? -14.664 -5.833 -1.982 1.00 55.91 289 SER A CA 1
ATOM 2285 C C . SER A 1 289 ? -13.453 -5.544 -2.866 1.00 55.91 289 SER A C 1
ATOM 2287 O O . SER A 1 289 ? -13.621 -4.812 -3.863 1.00 55.91 289 SER A O 1
#

Sequence (289 aa):
MSVTQDKNEDQDRIQRRVNKILETRLESDKDTLDALNGLSSFFKENTLQNRRNLRSQIEHRSVGINENFLKAFREVKLSLDAVCADLDTMATSEILSVATMVDGRQADITKIVSCVIDPLLQSVQESAAHLPTVDMGVYLLNCLYHMQSTLAVYEYMDERVERLQAQSDAQLDTLTSEQASSLVANLNLGPIYTILQSNQSKIETNLLKIFMSKLDAFLELPDVLLLPQVQLIMSSSHRATVQKRAFNVIVAIYKQIYERVHDPANGFEQPDQLLHKTPEQVAHILTAS

Radius of gyration: 27.24 Å; chains: 1; bounding box: 51×58×85 Å

pLDDT: mean 77.08, std 14.73, range [42.41, 97.75]

Organism: Drosophila guanche (NCBI:txid7266)

Foldseek 3Di:
DPPVVVVVVVVVVVVVVVVVVVVPPCVVDPVSVLVVVVCVVPVVDDDPVCVVCVVVVVVVVVVVLVVVVVVVVVVLVVVVVVVVVVVVVVCVPPVVVVVVPDPVVLVVVVVVLCVSVVVVLVVLLVSLVSPDLLLSLLSLLQVLVVSLVVQVVDPSCVVVSVVSVVVNVVSLVSLLVVQLVLVCVQLVVVVVVVCLVVVPLDDDLVSLQSNVVSLVVCLVPVPVSGDPSLVSRPDPVSSCSSQLSSLVSVLVSVQSVLCSLPPVSSPHDCSCVSPVDDSVRSNVSSNVD

InterPro domains:
  IPR010490 Conserved oligomeric Golgi complex subunit 6 [PTHR21506] (101-287)
  IPR010490 Conserved oligomeric Golgi complex subunit 6 [SM01087] (34-286)
  IPR048369 Conserved Oligomeric Golgi complex subunit 6, C-terminal [PF20653] (85-286)